Protein AF-A0A811FU91-F1 (afdb_monomer_lite)

pLDDT: mean 84.61, std 21.05, range [28.17, 98.44]

Foldseek 3Di:
DDDDDDDDDDDDDDDDDDDDDDDDDPVVLPPQQDPLLVVVLVQLQFDKDKDFQWKWFWDDDPDPWTWTWTPSDPDIATETQDAVSVVVDDGDTDTQKMAIAGDDDDPVRDRRYGYDRIDGHDPDWDWDKAKEWEWEQAPVRDIDIDIDIDTDGGQKGAVLRVVSVVVSCCCVPVVASRRWFFWWKWFAFQVRDIDIDTRSDDDDRHTIDGPRTHHIYTYID

Seque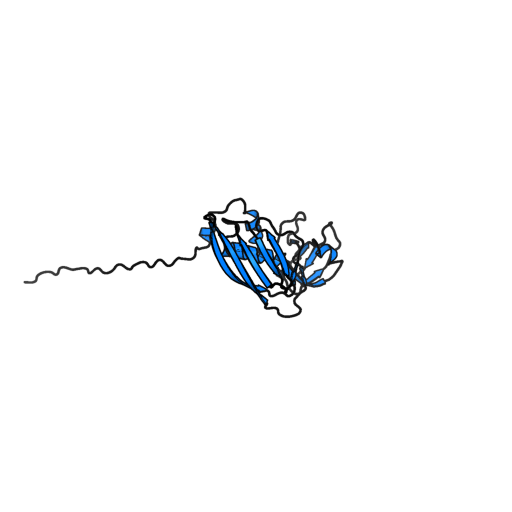nce (221 aa):
MTTPPSTNTPQPMQSTKSDTPQSPTIKQAQTDMTPKYEDLRAYYTKPSFEFEKQFGFMLKPWTTVRFMNVIPNRFIYKIALVGKDEKKYKDGPYDNIDVFIVLEDNKYQLKKYSVGGITKTNSKKVNHKVELSITKKDNQGMISRDVSEYMITKEEISLKELDFKLRKQLIEKHNLYGNMGSGTIVIKMKNGGKYTFELHKKLQEHRMAGTNIDNIEVNIK

Organism: Staphylococcus aureus (NCBI:txid1280)

Structure (mmCIF, N/CA/C/O backbone):
data_AF-A0A811FU91-F1
#
_entry.id   AF-A0A811FU91-F1
#
loop_
_atom_site.group_PDB
_atom_site.id
_atom_site.type_symbol
_atom_site.label_atom_id
_atom_site.label_alt_id
_atom_site.label_comp_id
_atom_site.label_asym_id
_atom_site.label_entity_id
_atom_site.label_seq_id
_atom_site.pdbx_PDB_ins_code
_atom_site.Cartn_x
_atom_site.Cartn_y
_atom_site.Cartn_z
_atom_site.occupancy
_atom_site.B_iso_or_equiv
_atom_site.auth_seq_id
_atom_site.auth_comp_id
_atom_site.auth_asym_id
_atom_site.auth_atom_id
_atom_site.pdbx_PDB_model_num
ATOM 1 N N . MET A 1 1 ? -77.446 -49.454 20.752 1.00 41.62 1 MET A N 1
ATOM 2 C CA . MET A 1 1 ? -77.537 -48.529 19.603 1.00 41.62 1 MET A CA 1
ATOM 3 C C . MET A 1 1 ? -76.403 -47.530 19.722 1.00 41.62 1 MET A C 1
ATOM 5 O O . MET A 1 1 ? -76.179 -47.006 20.802 1.00 41.62 1 MET A O 1
ATOM 9 N N . THR A 1 2 ? -75.624 -47.401 18.658 1.00 40.66 2 THR A N 1
ATOM 10 C CA . THR A 1 2 ? -74.310 -46.752 18.584 1.00 40.66 2 THR A CA 1
ATOM 11 C C . THR A 1 2 ? -74.415 -45.229 18.475 1.00 40.66 2 THR A C 1
ATOM 13 O O . THR A 1 2 ? -75.057 -44.722 17.559 1.00 40.66 2 THR A O 1
ATOM 16 N N . THR A 1 3 ? -73.752 -44.509 19.380 1.00 42.22 3 THR A N 1
ATOM 17 C CA . THR A 1 3 ? -73.470 -43.065 19.297 1.00 42.22 3 THR A CA 1
ATOM 18 C C . THR A 1 3 ? -72.280 -42.787 18.363 1.00 42.22 3 THR A C 1
ATOM 20 O O . THR A 1 3 ? -71.325 -43.567 18.381 1.00 42.22 3 THR A O 1
ATOM 23 N N . PRO A 1 4 ? -72.284 -41.696 17.574 1.00 44.28 4 PRO A N 1
ATOM 24 C CA . PRO A 1 4 ? -71.174 -41.347 16.684 1.00 44.28 4 PRO A CA 1
ATOM 25 C C . PRO A 1 4 ? -70.022 -40.647 17.440 1.00 44.28 4 PRO A C 1
ATOM 27 O O . PRO A 1 4 ? -70.274 -39.998 18.458 1.00 44.28 4 PRO A O 1
ATOM 30 N N . PRO A 1 5 ? -68.762 -40.746 16.969 1.00 41.53 5 PRO A N 1
ATOM 31 C CA . PRO A 1 5 ? -67.625 -40.137 17.650 1.00 41.53 5 PRO A CA 1
ATOM 32 C C . PRO A 1 5 ? -67.425 -38.667 17.247 1.00 41.53 5 PRO A C 1
ATOM 34 O O . PRO A 1 5 ? -67.438 -38.315 16.069 1.00 41.53 5 PRO A O 1
ATOM 37 N N . SER A 1 6 ? -67.190 -37.827 18.257 1.00 36.00 6 SER A N 1
ATOM 38 C CA . SER A 1 6 ? -66.669 -36.463 18.132 1.00 36.00 6 SER A CA 1
ATOM 39 C C . SER A 1 6 ? -65.148 -36.513 17.965 1.00 36.00 6 SER A C 1
ATOM 41 O O . SER A 1 6 ? -64.445 -37.054 18.821 1.00 36.00 6 SER A O 1
ATOM 43 N N . THR A 1 7 ? -64.624 -35.971 16.868 1.00 33.88 7 THR A N 1
ATOM 44 C CA . THR A 1 7 ? -63.182 -35.791 16.661 1.00 33.88 7 THR A CA 1
ATOM 45 C C . THR A 1 7 ? -62.697 -34.520 17.355 1.00 33.88 7 THR A C 1
ATOM 47 O O . THR A 1 7 ? -62.909 -33.413 16.867 1.00 33.88 7 THR A O 1
ATOM 50 N N . ASN A 1 8 ? -62.004 -34.709 18.481 1.00 34.38 8 ASN A N 1
ATOM 51 C CA . ASN A 1 8 ? -61.119 -33.727 19.101 1.00 34.38 8 ASN A CA 1
ATOM 52 C C . ASN A 1 8 ? -59.796 -33.663 18.323 1.00 34.38 8 ASN A C 1
ATOM 54 O O . ASN A 1 8 ? -59.076 -34.660 18.251 1.00 34.38 8 ASN A O 1
ATOM 58 N N . THR A 1 9 ? -59.443 -32.490 17.800 1.00 35.28 9 THR A N 1
ATOM 59 C CA . THR A 1 9 ? -58.098 -32.212 17.274 1.00 35.28 9 THR A CA 1
ATOM 60 C C . THR A 1 9 ? -57.217 -31.669 18.407 1.00 35.28 9 THR A C 1
ATOM 62 O O . THR A 1 9 ? -57.579 -30.652 19.001 1.00 35.28 9 THR A O 1
ATOM 65 N N . PRO A 1 10 ? -56.061 -32.279 18.728 1.00 32.91 10 PRO A N 1
ATOM 66 C CA . PRO A 1 10 ? -55.124 -31.719 19.701 1.00 32.91 10 PRO A CA 1
ATOM 67 C C . PRO A 1 10 ? -54.268 -30.605 19.073 1.00 32.91 10 PRO A C 1
ATOM 69 O O . PRO A 1 10 ? -53.591 -30.838 18.073 1.00 32.91 10 PRO A O 1
ATOM 72 N N . GLN A 1 11 ? -54.235 -29.416 19.687 1.00 39.91 11 GLN A N 1
ATOM 73 C CA . GLN A 1 11 ? -53.079 -28.508 19.580 1.00 39.91 11 GLN A CA 1
ATOM 74 C C . GLN A 1 11 ? -51.966 -29.004 20.511 1.00 39.91 11 GLN A C 1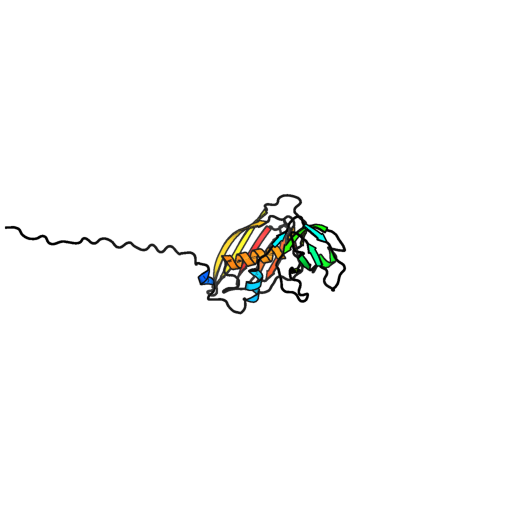
ATOM 76 O O . GLN A 1 11 ? -52.247 -29.373 21.653 1.00 39.91 11 GLN A O 1
ATOM 81 N N . PRO A 1 12 ? -50.708 -29.013 20.049 1.00 36.25 12 PRO A N 1
ATOM 82 C CA . PRO A 1 12 ? -49.676 -28.165 20.680 1.00 36.25 12 PRO A CA 1
ATOM 83 C C . PRO A 1 12 ? -48.629 -27.687 19.636 1.00 36.25 12 PRO A C 1
ATOM 85 O O . PRO A 1 12 ? -48.588 -28.201 18.528 1.00 36.25 12 PRO A O 1
ATOM 88 N N . MET A 1 13 ? -47.723 -26.726 19.822 1.00 28.17 13 MET A N 1
ATOM 89 C CA . MET A 1 13 ? -47.222 -25.930 20.944 1.00 28.17 13 MET A CA 1
ATOM 90 C C . MET A 1 13 ? -46.471 -24.734 20.312 1.00 28.17 13 MET A C 1
ATOM 92 O O . MET A 1 13 ? -45.866 -24.878 19.249 1.00 28.17 13 MET A O 1
ATOM 96 N N . GLN A 1 14 ? -46.488 -23.563 20.951 1.00 35.91 14 GLN A N 1
ATOM 97 C CA . GLN A 1 14 ? -45.679 -22.407 20.547 1.00 35.91 14 GLN A CA 1
ATOM 98 C C . GLN A 1 14 ? -44.180 -22.726 20.660 1.00 35.91 14 GLN A C 1
ATOM 100 O O . GLN A 1 14 ? -43.681 -22.977 21.753 1.00 35.91 14 GLN A O 1
ATOM 105 N N . SER A 1 15 ? -43.450 -22.649 19.547 1.00 29.83 15 SER A N 1
ATOM 106 C CA . SER A 1 15 ? -41.988 -22.580 19.553 1.00 29.83 15 SER A CA 1
ATOM 107 C C . SER A 1 15 ? -41.549 -21.117 19.655 1.00 29.83 15 SER A C 1
ATOM 109 O O . SER A 1 15 ? -41.768 -20.323 18.736 1.00 29.83 15 SER A O 1
ATOM 111 N N . THR A 1 16 ? -40.934 -20.767 20.778 1.00 29.22 16 THR A N 1
ATOM 112 C CA . THR A 1 16 ? -40.224 -19.509 21.012 1.00 29.22 16 THR A CA 1
ATOM 113 C C . THR A 1 16 ? -39.129 -19.312 19.958 1.00 29.22 16 THR A C 1
ATOM 115 O O . THR A 1 16 ? -38.225 -20.134 19.819 1.00 29.22 16 THR A O 1
ATOM 118 N N . LYS A 1 17 ? -39.199 -18.213 19.195 1.00 31.62 17 LYS A N 1
ATOM 119 C CA . LYS A 1 17 ? -38.087 -17.770 18.345 1.00 31.62 17 LYS A CA 1
ATOM 120 C C . LYS A 1 17 ? -36.979 -17.232 19.248 1.00 31.62 17 LYS A C 1
ATOM 122 O O . LYS A 1 17 ? -37.138 -16.195 19.879 1.00 31.62 17 LYS A O 1
ATOM 127 N N . SER A 1 18 ? -35.869 -17.954 19.310 1.00 29.16 18 SER A N 1
ATOM 128 C CA . SER A 1 18 ? -34.590 -17.430 19.774 1.00 29.16 18 SER A CA 1
ATOM 129 C C . SER A 1 18 ? -33.994 -16.555 18.669 1.00 29.16 18 SER A C 1
ATOM 131 O O . SER A 1 18 ? -33.501 -17.075 17.664 1.00 29.16 18 SER A O 1
ATOM 133 N N . ASP A 1 19 ? -34.054 -15.236 18.838 1.00 31.83 19 ASP A N 1
ATOM 134 C CA . ASP A 1 19 ? -33.382 -14.279 17.960 1.00 31.83 19 ASP A CA 1
ATOM 135 C C . ASP A 1 19 ? -31.864 -14.424 18.112 1.00 31.83 19 ASP A C 1
ATOM 137 O O . ASP A 1 19 ? -31.251 -13.953 19.069 1.00 31.83 19 ASP A O 1
ATOM 141 N N . THR A 1 20 ? -31.243 -15.108 17.155 1.00 32.31 20 THR A N 1
ATOM 142 C CA . THR A 1 20 ? -29.791 -15.055 16.971 1.00 32.31 20 THR A CA 1
ATOM 143 C C . THR A 1 20 ? -29.509 -13.884 16.029 1.00 32.31 20 THR A C 1
ATOM 145 O O . THR A 1 20 ? -30.086 -13.870 14.939 1.00 32.31 20 THR A O 1
ATOM 148 N N . PRO A 1 21 ? -28.660 -12.900 16.381 1.00 36.38 21 PRO A N 1
ATOM 149 C CA . PRO A 1 21 ? -28.358 -11.796 15.477 1.00 36.38 21 PRO A CA 1
ATOM 150 C C . PRO A 1 21 ? -27.660 -12.323 14.218 1.00 36.38 21 PRO A C 1
ATOM 152 O O . PRO A 1 21 ? -26.489 -12.701 14.245 1.00 36.38 21 PRO A O 1
ATOM 155 N N . GLN A 1 22 ? -28.390 -12.367 13.103 1.00 36.12 22 GLN A N 1
ATOM 156 C CA . GLN A 1 22 ? -27.816 -12.612 11.786 1.00 36.12 22 GLN A CA 1
ATOM 157 C C . GLN A 1 22 ? -26.834 -11.485 11.463 1.00 36.12 22 GLN A C 1
ATOM 159 O O . GLN A 1 22 ? -27.194 -10.307 11.470 1.00 36.12 22 GLN A O 1
ATOM 164 N N . SER A 1 23 ? -25.587 -11.852 11.165 1.00 38.78 23 SER A N 1
ATOM 165 C CA . SER A 1 23 ? -24.606 -10.921 10.614 1.00 38.78 23 SER A CA 1
ATOM 166 C C . SER A 1 23 ? -25.181 -10.260 9.353 1.00 38.78 23 SER A C 1
ATOM 168 O O . SER A 1 23 ? -25.698 -10.971 8.483 1.00 38.78 23 SER A O 1
ATOM 170 N N . PRO A 1 24 ? -25.119 -8.924 9.225 1.00 36.72 24 PRO A N 1
ATOM 171 C CA . PRO A 1 24 ? -25.734 -8.237 8.102 1.00 36.72 24 PRO A CA 1
ATOM 172 C C . PRO A 1 24 ? -25.079 -8.677 6.793 1.00 36.72 24 PRO A C 1
ATOM 174 O O . PRO A 1 24 ? -23.861 -8.632 6.616 1.00 36.72 24 PRO A O 1
ATOM 177 N N . THR A 1 25 ? -25.917 -9.137 5.868 1.00 38.50 25 THR A N 1
ATOM 178 C CA . THR A 1 25 ? -25.510 -9.516 4.516 1.00 38.50 25 THR A CA 1
ATOM 179 C C . THR A 1 25 ? -25.190 -8.250 3.716 1.00 38.50 25 THR A C 1
ATOM 181 O O . THR A 1 25 ? -25.859 -7.229 3.861 1.00 38.50 25 THR A O 1
ATOM 184 N N . ILE A 1 26 ? -24.197 -8.343 2.829 1.00 43.94 26 ILE A N 1
ATOM 185 C CA . ILE A 1 26 ? -23.551 -7.279 2.027 1.00 43.94 26 ILE A CA 1
ATOM 186 C C . ILE A 1 26 ? -24.516 -6.248 1.385 1.00 43.94 26 ILE A C 1
ATOM 188 O O . ILE A 1 26 ? -24.114 -5.118 1.120 1.00 43.94 26 ILE A O 1
ATOM 192 N N . LYS A 1 27 ? -25.800 -6.576 1.188 1.00 37.38 27 LYS A N 1
ATOM 193 C CA . LYS A 1 27 ? -26.818 -5.662 0.640 1.00 37.38 27 LYS A CA 1
ATOM 194 C C . LYS A 1 27 ? -27.245 -4.518 1.574 1.00 37.38 27 LYS A C 1
ATOM 196 O O . LYS A 1 27 ? -27.679 -3.491 1.071 1.00 37.38 27 LYS A O 1
ATOM 201 N N . GLN A 1 28 ? -27.115 -4.647 2.897 1.00 38.59 28 GLN A N 1
ATOM 202 C CA . GLN A 1 28 ? -27.518 -3.580 3.835 1.00 38.59 28 GLN A CA 1
ATOM 203 C C . GLN A 1 28 ? -26.490 -2.445 3.976 1.00 38.59 28 GLN A C 1
ATOM 205 O O . GLN A 1 28 ? -26.829 -1.374 4.465 1.00 38.59 28 GLN A O 1
ATOM 210 N N . ALA A 1 29 ? -25.249 -2.631 3.515 1.00 45.56 29 ALA A N 1
ATOM 211 C CA . ALA A 1 29 ? -24.202 -1.608 3.603 1.00 45.56 29 ALA A CA 1
ATOM 212 C C . ALA A 1 29 ? -24.275 -0.538 2.493 1.00 45.56 29 ALA A C 1
ATOM 214 O O . ALA A 1 29 ? -23.440 0.363 2.453 1.00 45.56 29 ALA A O 1
ATOM 215 N N . GLN A 1 30 ? -25.229 -0.648 1.563 1.00 44.31 30 GLN A N 1
ATOM 216 C CA . GLN A 1 30 ? -25.288 0.192 0.363 1.00 44.31 30 GLN A CA 1
ATOM 217 C C . GLN A 1 30 ? -26.209 1.418 0.502 1.00 44.31 30 GLN A C 1
ATOM 219 O O . GLN A 1 30 ? -26.185 2.282 -0.367 1.00 44.31 30 GLN A O 1
ATOM 224 N N . THR A 1 31 ? -26.990 1.521 1.582 1.00 43.78 31 THR A N 1
ATOM 225 C CA . THR A 1 31 ? -28.039 2.547 1.744 1.00 43.78 31 THR A CA 1
ATOM 226 C C . THR A 1 31 ? -27.629 3.827 2.482 1.00 43.78 31 THR A C 1
ATOM 228 O O . THR A 1 31 ? -28.378 4.791 2.407 1.00 43.78 31 THR A O 1
ATOM 231 N N . ASP A 1 32 ? -26.434 3.904 3.080 1.00 50.00 32 ASP A N 1
ATOM 232 C CA . ASP A 1 32 ? -25.966 5.095 3.825 1.00 50.00 32 ASP A CA 1
ATOM 233 C C . ASP A 1 32 ? -24.652 5.678 3.261 1.00 50.00 32 ASP A C 1
ATOM 235 O O . ASP A 1 32 ? -23.768 6.118 4.000 1.00 50.00 32 ASP A O 1
ATOM 239 N N . MET A 1 33 ? -24.444 5.655 1.938 1.00 52.50 33 MET A N 1
ATOM 240 C CA . MET A 1 33 ? -23.222 6.248 1.386 1.00 52.50 33 MET A CA 1
ATOM 241 C C . MET A 1 33 ? -23.320 7.776 1.441 1.00 52.50 33 MET A C 1
ATOM 243 O O . MET A 1 33 ? -24.060 8.398 0.683 1.00 52.50 33 MET A O 1
ATOM 247 N N . THR A 1 34 ? -22.552 8.399 2.335 1.00 61.19 34 THR A N 1
ATOM 248 C CA . THR A 1 34 ? -22.412 9.857 2.322 1.00 61.19 34 THR A CA 1
ATOM 249 C C . THR A 1 34 ? -21.598 10.231 1.072 1.00 61.19 34 THR A C 1
ATOM 251 O O . THR A 1 34 ? -20.467 9.745 0.955 1.00 61.19 34 THR A O 1
ATOM 254 N N . PRO A 1 35 ? -22.079 11.115 0.168 1.00 75.25 35 PRO A N 1
ATOM 255 C CA . PRO A 1 35 ? -21.371 11.473 -1.077 1.00 75.25 35 PRO A CA 1
ATOM 256 C C . PRO A 1 35 ? -19.918 11.925 -0.857 1.00 75.25 35 PRO A C 1
ATOM 258 O O . PRO A 1 35 ? -19.050 11.780 -1.709 1.00 75.25 35 PRO A O 1
ATOM 261 N N . LYS A 1 36 ? -19.632 12.423 0.349 1.00 82.00 36 LYS A N 1
ATOM 262 C CA . LYS A 1 36 ? -18.327 12.898 0.808 1.00 82.00 36 LYS A CA 1
ATOM 263 C C . LYS A 1 36 ? -17.176 11.889 0.670 1.00 82.00 36 LYS A C 1
ATOM 265 O O . LYS A 1 36 ? -16.034 12.322 0.537 1.00 82.00 36 LYS A O 1
ATOM 270 N N . TYR A 1 37 ? -17.431 10.582 0.762 1.00 89.75 37 TYR A N 1
ATOM 271 C CA . TYR A 1 37 ? -16.366 9.564 0.812 1.00 89.75 37 TYR A CA 1
ATOM 272 C C . TYR A 1 37 ? -16.316 8.642 -0.411 1.00 89.75 37 TYR A C 1
ATOM 274 O O . TYR A 1 37 ? -15.521 7.698 -0.424 1.00 89.75 37 TYR A O 1
ATOM 282 N N . GLU A 1 38 ? -17.122 8.922 -1.436 1.00 92.50 38 GLU A N 1
ATOM 283 C CA . GLU A 1 38 ? -17.271 8.076 -2.621 1.00 92.50 38 GLU A CA 1
ATOM 284 C C . GLU A 1 38 ? -15.930 7.795 -3.310 1.00 92.50 38 GLU A C 1
ATOM 286 O O . GLU A 1 38 ? -15.562 6.635 -3.484 1.00 92.50 38 GLU A O 1
ATOM 291 N N . ASP A 1 39 ? -15.138 8.833 -3.585 1.00 93.75 39 ASP A N 1
ATOM 292 C CA . ASP A 1 39 ? -13.845 8.703 -4.268 1.00 93.75 39 ASP A CA 1
ATOM 293 C C . ASP A 1 39 ? -12.826 7.864 -3.487 1.00 93.75 39 ASP A C 1
ATOM 295 O O . ASP A 1 39 ? -12.037 7.105 -4.065 1.00 93.75 39 ASP A O 1
ATOM 299 N N . LEU A 1 40 ? -12.815 7.999 -2.157 1.00 95.69 40 LEU A N 1
ATOM 300 C CA . LEU A 1 40 ? -11.923 7.231 -1.290 1.00 95.69 40 LEU A CA 1
ATOM 301 C C . LEU A 1 40 ? -12.362 5.772 -1.248 1.00 95.69 40 LEU A C 1
ATOM 303 O O . LEU A 1 40 ? -11.531 4.880 -1.429 1.00 95.69 40 LEU A O 1
ATOM 307 N N . ARG A 1 41 ? -13.664 5.523 -1.081 1.00 96.50 41 ARG A N 1
ATOM 308 C CA . ARG A 1 41 ? -14.217 4.169 -1.097 1.00 96.50 41 ARG A CA 1
ATOM 309 C C . ARG A 1 41 ? -13.964 3.496 -2.440 1.00 96.50 41 ARG A C 1
ATOM 311 O O . ARG A 1 41 ? -13.465 2.374 -2.464 1.00 96.50 41 ARG A O 1
ATOM 318 N N . ALA A 1 42 ? -14.228 4.185 -3.547 1.00 96.25 42 ALA A N 1
ATOM 319 C CA . ALA A 1 42 ? -13.993 3.689 -4.898 1.00 96.25 42 ALA A CA 1
ATOM 320 C C . ALA A 1 42 ? -12.513 3.360 -5.132 1.00 96.25 42 ALA A C 1
ATOM 322 O O . ALA A 1 42 ? -12.190 2.329 -5.714 1.00 96.25 42 ALA A O 1
ATOM 323 N N . TYR A 1 43 ? -11.593 4.195 -4.642 1.00 96.81 43 TYR A N 1
ATOM 324 C CA . TYR A 1 43 ? -10.162 3.937 -4.770 1.00 96.81 43 TYR A CA 1
ATOM 325 C C . TYR A 1 43 ? -9.706 2.713 -3.969 1.00 96.81 43 TYR A C 1
ATOM 327 O O . TYR A 1 43 ? -9.099 1.804 -4.532 1.00 96.81 43 TYR A O 1
ATOM 335 N N . TYR A 1 44 ? -10.014 2.666 -2.672 1.00 97.75 44 TYR A N 1
ATOM 336 C CA . TYR A 1 44 ? -9.531 1.623 -1.758 1.00 97.75 44 TYR A CA 1
ATOM 337 C C . TYR A 1 44 ? -10.273 0.283 -1.887 1.00 97.75 44 TYR A C 1
ATOM 339 O O . TYR A 1 44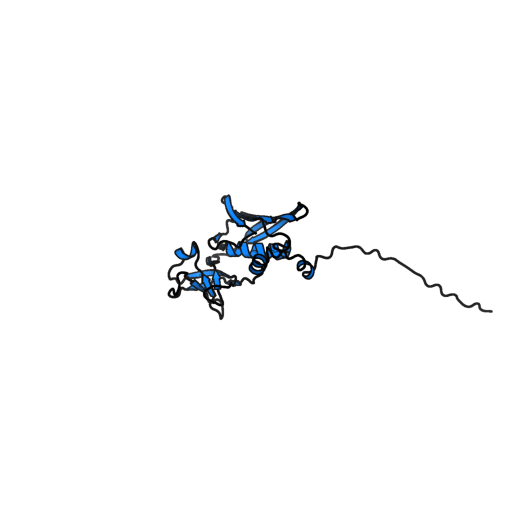 ? -9.868 -0.707 -1.283 1.00 97.75 44 TYR A O 1
ATOM 347 N N . THR A 1 45 ? -11.320 0.220 -2.714 1.00 97.81 45 THR A N 1
ATOM 348 C CA . THR A 1 45 ? -11.983 -1.034 -3.109 1.00 97.81 45 THR A CA 1
ATOM 349 C C . THR A 1 45 ? -11.489 -1.591 -4.446 1.00 97.81 45 THR A C 1
ATOM 351 O O . THR A 1 45 ? -11.876 -2.701 -4.817 1.00 97.81 45 THR A O 1
ATOM 354 N N . LYS A 1 46 ? -10.589 -0.889 -5.156 1.00 98.00 46 LYS A N 1
ATOM 355 C CA . LYS A 1 46 ? -9.971 -1.402 -6.389 1.00 98.00 46 LYS A CA 1
ATOM 356 C C . LYS A 1 46 ? -9.284 -2.763 -6.156 1.00 98.00 46 LYS A C 1
ATOM 358 O O . LYS A 1 46 ? -8.851 -3.084 -5.040 1.00 98.00 46 LYS A O 1
ATOM 363 N N . PRO A 1 47 ? -9.152 -3.589 -7.207 1.00 98.12 47 PRO A N 1
ATOM 364 C CA . PRO A 1 47 ? -8.270 -4.745 -7.154 1.00 98.12 47 PRO A CA 1
ATOM 365 C C . PRO A 1 47 ? -6.809 -4.290 -7.034 1.00 98.12 47 PRO A C 1
ATOM 367 O O . PRO A 1 47 ? -6.394 -3.320 -7.675 1.00 98.12 47 PRO A O 1
ATOM 370 N N . SER A 1 48 ? -6.033 -5.025 -6.240 1.00 98.00 48 SER A N 1
ATOM 371 C CA . SER A 1 48 ? -4.577 -4.905 -6.164 1.00 98.00 48 SER A CA 1
ATOM 372 C C . SER A 1 48 ? -3.911 -6.170 -6.704 1.00 98.00 48 SER A C 1
ATOM 374 O O . SER A 1 48 ? -4.502 -7.248 -6.667 1.00 98.00 48 SER A O 1
ATOM 376 N N . PHE A 1 49 ? -2.680 -6.041 -7.191 1.00 98.19 49 PHE A N 1
ATOM 377 C CA . PHE A 1 49 ? -1.853 -7.151 -7.660 1.00 98.19 49 PHE A CA 1
ATOM 378 C C . PHE A 1 49 ? -0.501 -7.117 -6.957 1.00 98.19 49 PHE A C 1
ATOM 380 O O . PHE A 1 49 ? 0.075 -6.047 -6.770 1.00 98.19 49 PHE A O 1
ATOM 387 N N . GLU A 1 50 ? 0.010 -8.290 -6.613 1.00 98.19 50 GLU A N 1
ATOM 388 C CA . GLU A 1 50 ? 1.328 -8.473 -6.015 1.00 98.19 50 GLU A CA 1
ATOM 389 C C . GLU A 1 50 ? 2.141 -9.367 -6.939 1.00 98.19 50 GLU A C 1
ATOM 391 O O . GLU A 1 50 ? 1.734 -10.489 -7.243 1.00 98.19 50 GLU A O 1
ATOM 396 N N . PHE A 1 51 ? 3.269 -8.851 -7.419 1.00 98.38 51 PHE A N 1
ATOM 397 C CA . PHE A 1 51 ? 4.207 -9.623 -8.221 1.00 98.38 51 PHE A CA 1
ATOM 398 C C . PHE A 1 51 ? 5.553 -9.640 -7.511 1.00 98.38 51 PHE A C 1
ATOM 400 O O . PHE A 1 51 ? 6.150 -8.587 -7.293 1.00 98.38 51 PHE A O 1
ATOM 407 N N . GLU A 1 52 ? 6.012 -10.834 -7.149 1.00 97.81 52 GLU A N 1
ATOM 408 C CA . GLU A 1 52 ? 7.268 -11.043 -6.426 1.00 97.81 52 GLU A CA 1
ATOM 409 C C . GLU A 1 52 ? 8.381 -11.517 -7.362 1.00 97.81 52 GLU A C 1
ATOM 411 O O . GLU A 1 52 ? 8.095 -12.125 -8.398 1.00 97.81 52 GLU A O 1
ATOM 416 N N . LYS A 1 53 ? 9.645 -11.282 -6.986 1.00 97.75 53 LYS A N 1
ATOM 417 C CA . LYS A 1 53 ? 10.843 -11.737 -7.724 1.00 97.75 53 LYS A CA 1
ATOM 418 C C . LYS A 1 53 ? 10.812 -11.349 -9.204 1.00 97.75 53 LYS A C 1
ATOM 420 O O . LYS A 1 53 ? 11.053 -12.164 -10.092 1.00 97.75 53 LYS A O 1
ATOM 425 N N . GLN A 1 54 ? 10.454 -10.101 -9.458 1.00 98.38 54 GLN A N 1
ATOM 426 C CA . GLN A 1 54 ? 10.302 -9.553 -10.791 1.00 98.38 54 GLN A CA 1
ATOM 427 C C . GLN A 1 54 ? 11.592 -8.919 -11.300 1.00 98.38 54 GLN A C 1
ATOM 429 O O . GLN A 1 54 ? 12.434 -8.458 -10.529 1.00 98.38 54 GLN A O 1
ATOM 434 N N . PHE A 1 55 ? 11.671 -8.838 -12.626 1.00 98.25 55 PHE A N 1
ATOM 435 C CA . PHE A 1 55 ? 12.686 -8.088 -13.347 1.00 98.25 55 PHE A CA 1
ATOM 436 C C . PHE A 1 55 ? 12.115 -6.735 -13.789 1.00 98.25 55 PHE A C 1
ATOM 438 O O . PHE A 1 55 ? 11.201 -6.662 -14.616 1.00 98.25 55 PHE A O 1
ATOM 445 N N . GLY A 1 56 ? 12.646 -5.657 -13.218 1.00 98.00 56 GLY A N 1
ATOM 446 C CA . GLY A 1 56 ? 12.316 -4.280 -13.561 1.00 98.00 56 GLY A CA 1
ATOM 447 C C . GLY A 1 56 ? 13.309 -3.692 -14.556 1.00 98.00 56 GLY A C 1
ATOM 448 O O . GLY A 1 56 ? 14.518 -3.773 -14.358 1.00 98.00 56 GLY A O 1
ATOM 449 N N . PHE A 1 57 ? 12.826 -3.030 -15.603 1.00 97.88 57 PHE A N 1
ATOM 450 C CA . PHE A 1 57 ? 13.697 -2.357 -16.571 1.00 97.88 57 PHE A CA 1
ATOM 451 C C . PHE A 1 57 ? 13.181 -0.973 -16.955 1.00 97.88 57 PHE A C 1
ATOM 453 O O . PHE A 1 57 ? 11.978 -0.682 -16.932 1.00 97.88 57 PHE A O 1
ATOM 460 N N . MET A 1 58 ? 14.120 -0.104 -17.319 1.00 96.81 58 MET A N 1
ATOM 461 C CA . MET A 1 58 ? 13.837 1.261 -17.737 1.00 96.81 58 MET A CA 1
ATOM 462 C C . MET A 1 58 ? 13.843 1.345 -19.259 1.00 96.81 58 MET A C 1
ATOM 464 O O . MET A 1 58 ? 14.622 0.685 -19.938 1.00 96.81 58 MET A O 1
ATOM 468 N N . LEU A 1 59 ? 12.964 2.185 -19.793 1.00 94.19 59 LEU A N 1
ATOM 469 C CA . LEU A 1 59 ? 13.012 2.609 -21.189 1.00 94.19 59 LEU A CA 1
ATOM 470 C C . LEU A 1 59 ? 13.434 4.073 -21.236 1.00 94.19 59 LEU A C 1
ATOM 472 O O . LEU A 1 59 ? 13.312 4.786 -20.234 1.00 94.19 59 LEU A O 1
ATOM 476 N N . LYS A 1 60 ? 13.886 4.528 -22.410 1.00 92.62 60 LYS A N 1
ATOM 477 C CA . LYS A 1 60 ? 14.230 5.936 -22.626 1.00 92.62 60 LYS A CA 1
ATOM 478 C C . LYS A 1 60 ? 13.065 6.829 -22.158 1.00 92.62 60 LYS A C 1
ATOM 480 O O . LYS A 1 60 ? 11.929 6.597 -22.587 1.00 92.62 60 LYS A O 1
ATOM 485 N N . PRO A 1 61 ? 13.311 7.816 -21.275 1.00 92.81 61 PRO A N 1
ATOM 486 C CA . PRO A 1 61 ? 12.259 8.703 -20.799 1.00 92.81 61 PRO A CA 1
ATOM 487 C C . PRO A 1 61 ? 11.588 9.441 -21.960 1.00 92.81 61 PRO A C 1
ATOM 489 O O . PRO A 1 61 ? 12.262 9.987 -22.829 1.00 92.81 61 PRO A O 1
ATOM 492 N N . TRP A 1 62 ? 10.258 9.462 -21.955 1.00 92.69 62 TRP A N 1
ATOM 493 C CA . TRP A 1 62 ? 9.424 10.180 -22.932 1.00 92.69 62 TRP A CA 1
ATOM 494 C C . TRP A 1 62 ? 8.530 11.244 -22.263 1.00 92.69 62 TRP A C 1
ATOM 496 O O . TRP A 1 62 ? 7.777 11.944 -22.928 1.00 92.69 62 TRP A O 1
ATOM 506 N N . THR A 1 63 ? 8.627 11.383 -20.939 1.00 94.12 63 THR A N 1
ATOM 507 C CA . THR A 1 63 ? 8.002 12.422 -20.107 1.00 94.12 63 THR A CA 1
ATOM 508 C C . THR A 1 63 ? 8.899 12.672 -18.888 1.00 94.12 63 THR A C 1
ATOM 510 O O . THR A 1 63 ? 9.802 11.883 -18.613 1.00 94.12 63 THR A O 1
ATOM 513 N N . THR A 1 64 ? 8.638 13.743 -18.127 1.00 91.56 64 THR A N 1
ATOM 514 C CA . THR A 1 64 ? 9.333 14.050 -16.861 1.00 91.56 64 THR A CA 1
ATOM 515 C C . THR A 1 64 ? 9.298 12.901 -15.848 1.00 91.56 64 THR A C 1
ATOM 517 O O . THR A 1 64 ? 10.311 12.601 -15.226 1.00 91.56 64 THR A O 1
ATOM 520 N N . VAL A 1 65 ? 8.148 12.236 -15.686 1.00 91.75 65 VAL A N 1
ATOM 521 C CA . VAL A 1 65 ? 8.027 11.079 -14.788 1.00 91.75 65 VAL A CA 1
ATOM 522 C C . VAL A 1 65 ? 8.648 9.854 -15.455 1.00 91.75 65 VAL A C 1
ATOM 524 O O . VAL A 1 65 ? 8.270 9.474 -16.562 1.00 91.75 65 VAL A O 1
ATOM 527 N N . ARG A 1 66 ? 9.590 9.204 -14.771 1.00 95.25 66 ARG A N 1
ATOM 528 C CA . ARG A 1 66 ? 10.175 7.942 -15.239 1.00 95.25 66 ARG A CA 1
ATOM 529 C C . ARG A 1 66 ? 9.348 6.754 -14.756 1.00 95.25 66 ARG A C 1
ATOM 531 O O . ARG A 1 66 ? 8.697 6.816 -13.714 1.00 95.25 66 ARG A O 1
ATOM 538 N N . PHE A 1 67 ? 9.396 5.664 -15.519 1.00 96.25 67 PHE A N 1
ATOM 539 C CA . PHE A 1 67 ? 8.625 4.454 -15.245 1.00 96.25 67 PHE A CA 1
ATOM 540 C C . PHE A 1 67 ? 9.528 3.237 -15.173 1.00 96.25 67 PHE A C 1
ATOM 542 O O . PHE A 1 67 ? 10.259 2.960 -16.125 1.00 96.25 67 PHE A O 1
ATOM 549 N N . MET A 1 68 ? 9.400 2.479 -14.089 1.00 97.56 68 MET A N 1
ATOM 550 C CA . MET A 1 68 ? 9.872 1.104 -14.056 1.00 97.56 68 MET A CA 1
ATOM 551 C C . MET A 1 68 ? 8.855 0.216 -14.765 1.00 97.56 68 MET A C 1
ATOM 553 O O . MET A 1 68 ? 7.657 0.276 -14.480 1.00 97.56 68 MET A O 1
ATOM 557 N N . ASN A 1 69 ? 9.332 -0.580 -15.717 1.00 98.31 69 ASN A N 1
ATOM 558 C CA . ASN A 1 69 ? 8.508 -1.531 -16.446 1.00 98.31 69 ASN A CA 1
ATOM 559 C C . ASN A 1 69 ? 8.696 -2.917 -15.836 1.00 98.31 69 ASN A C 1
ATOM 561 O O . ASN A 1 69 ? 9.831 -3.339 -15.625 1.00 98.31 69 ASN A O 1
ATOM 565 N N . VAL A 1 70 ? 7.589 -3.612 -15.590 1.00 98.38 70 VAL A N 1
ATOM 566 C CA . VAL A 1 70 ? 7.573 -4.999 -15.109 1.00 98.38 70 VAL A CA 1
ATOM 567 C C . VAL A 1 70 ? 6.634 -5.810 -15.996 1.00 98.38 70 VAL A C 1
ATOM 569 O O . VAL A 1 70 ? 5.531 -5.355 -16.308 1.00 98.38 70 VAL A O 1
ATOM 572 N N . ILE A 1 71 ? 7.074 -6.996 -16.421 1.00 98.06 71 ILE A N 1
ATOM 573 C CA . ILE A 1 71 ? 6.304 -7.915 -17.271 1.00 98.06 71 ILE A CA 1
ATOM 574 C C . ILE A 1 71 ? 6.169 -9.252 -16.523 1.00 98.06 71 ILE A C 1
ATOM 576 O O . ILE A 1 71 ? 6.934 -10.178 -16.776 1.00 98.06 71 ILE A O 1
ATOM 580 N N . PRO A 1 72 ? 5.218 -9.364 -15.579 1.00 96.69 72 PRO A N 1
ATOM 581 C CA . PRO A 1 72 ? 5.013 -10.592 -14.809 1.00 96.69 72 PRO A CA 1
ATOM 582 C C . PRO A 1 72 ? 4.213 -11.644 -15.594 1.00 96.69 72 PRO A C 1
ATOM 584 O O . PRO A 1 72 ? 4.119 -12.801 -15.200 1.00 96.69 72 PRO A O 1
ATOM 587 N N . ASN A 1 73 ? 3.553 -11.223 -16.675 1.00 94.62 73 ASN A N 1
ATOM 588 C CA . ASN A 1 73 ? 2.666 -12.029 -17.504 1.00 94.62 73 ASN A CA 1
ATOM 589 C C . ASN A 1 73 ? 2.609 -11.428 -18.924 1.00 94.62 73 ASN A C 1
ATOM 591 O O . ASN A 1 73 ? 3.569 -10.823 -19.384 1.00 94.62 73 ASN A O 1
ATOM 595 N N . ARG A 1 74 ? 1.485 -11.560 -19.638 1.00 95.31 74 ARG A N 1
ATOM 596 C CA . ARG A 1 74 ? 1.316 -11.026 -21.004 1.00 95.31 74 ARG A CA 1
ATOM 597 C C . ARG A 1 74 ? 1.234 -9.492 -21.088 1.00 95.31 74 ARG A C 1
ATOM 599 O O . ARG A 1 74 ? 1.122 -8.959 -22.189 1.00 95.31 74 ARG A O 1
ATOM 606 N N . PHE A 1 75 ? 1.239 -8.778 -19.962 1.00 97.00 75 PHE A N 1
ATOM 607 C CA . PHE A 1 75 ? 1.113 -7.323 -19.915 1.00 97.00 75 PHE A CA 1
ATOM 608 C C . PHE A 1 75 ? 2.358 -6.651 -19.340 1.00 97.00 75 PHE A C 1
ATOM 610 O O . PHE A 1 75 ? 2.936 -7.111 -18.359 1.00 97.00 75 PHE A O 1
ATOM 617 N N . ILE A 1 76 ? 2.699 -5.495 -19.912 1.00 97.94 76 ILE A N 1
ATOM 618 C CA . ILE A 1 76 ? 3.666 -4.560 -19.341 1.00 97.94 76 ILE A CA 1
ATOM 619 C C . ILE A 1 76 ? 2.962 -3.620 -18.364 1.00 97.94 76 ILE A C 1
ATOM 621 O O . ILE A 1 76 ? 2.035 -2.899 -18.736 1.00 97.94 76 ILE A O 1
ATOM 625 N N . TYR A 1 77 ? 3.416 -3.615 -17.118 1.00 98.44 77 TYR A N 1
ATOM 626 C CA . TYR A 1 77 ? 2.990 -2.670 -16.095 1.00 98.44 77 TYR A CA 1
ATOM 627 C C . TYR A 1 77 ? 3.999 -1.528 -16.021 1.00 98.44 77 TYR A C 1
ATOM 629 O O . TYR A 1 77 ? 5.206 -1.762 -16.007 1.00 98.44 77 TYR A O 1
ATOM 637 N N . LYS A 1 78 ? 3.501 -0.290 -15.988 1.00 98.06 78 LYS A N 1
ATOM 638 C CA . LYS A 1 78 ? 4.305 0.928 -15.864 1.00 98.06 78 LYS A CA 1
ATOM 639 C C . LYS A 1 78 ? 4.107 1.512 -14.479 1.00 98.06 78 LYS A C 1
ATOM 641 O O . LYS A 1 78 ? 3.022 1.986 -14.149 1.00 98.06 78 LYS A O 1
ATOM 646 N N . ILE A 1 79 ? 5.165 1.462 -13.684 1.00 97.06 79 ILE A N 1
ATOM 647 C CA . ILE A 1 79 ? 5.158 1.904 -12.297 1.00 97.06 79 ILE A CA 1
ATOM 648 C C . ILE A 1 79 ? 5.869 3.251 -12.227 1.00 97.06 79 ILE A C 1
ATOM 650 O O . ILE A 1 79 ? 7.060 3.342 -12.532 1.00 97.06 79 ILE A O 1
ATOM 654 N N . ALA A 1 80 ? 5.131 4.306 -11.888 1.00 95.50 80 ALA A N 1
ATOM 655 C CA . ALA A 1 80 ? 5.673 5.653 -11.774 1.00 95.50 80 ALA A CA 1
ATOM 656 C C . ALA A 1 80 ? 6.701 5.719 -10.639 1.00 95.50 80 ALA A C 1
ATOM 658 O O . ALA A 1 80 ? 6.404 5.338 -9.504 1.00 95.50 80 ALA A O 1
ATOM 659 N N . LEU A 1 81 ? 7.894 6.225 -10.956 1.00 94.00 81 LEU A N 1
ATOM 660 C CA . LEU A 1 81 ? 8.952 6.477 -9.985 1.00 94.00 81 LEU A CA 1
ATOM 661 C C . LEU A 1 81 ? 8.744 7.857 -9.365 1.00 94.00 81 LEU A C 1
ATOM 663 O O . LEU A 1 81 ? 8.975 8.877 -10.010 1.00 94.00 81 LEU A O 1
ATOM 667 N N . VAL A 1 82 ? 8.302 7.873 -8.113 1.00 90.06 82 VAL A N 1
ATOM 668 C CA . VAL A 1 82 ? 7.923 9.080 -7.369 1.00 90.06 82 VAL A CA 1
ATOM 669 C C . VAL A 1 82 ? 8.681 9.161 -6.046 1.00 90.06 82 VAL A C 1
ATOM 671 O O . VAL A 1 82 ? 9.132 8.154 -5.494 1.00 90.06 82 VAL A O 1
ATOM 674 N N . GLY A 1 83 ? 8.838 10.371 -5.511 1.00 88.00 83 GLY A N 1
ATOM 675 C CA . GLY A 1 83 ? 9.517 10.580 -4.235 1.00 88.00 83 GLY A CA 1
ATOM 676 C C . GLY A 1 83 ? 10.943 10.022 -4.233 1.00 88.00 83 GLY A C 1
ATOM 677 O O . GLY A 1 83 ? 11.776 10.391 -5.057 1.00 88.00 83 GLY A O 1
ATOM 678 N N . LYS A 1 84 ? 11.245 9.114 -3.296 1.00 88.12 84 LYS A N 1
ATOM 679 C CA . LYS A 1 84 ? 12.590 8.522 -3.180 1.00 88.12 84 LYS A CA 1
ATOM 680 C C . LYS A 1 84 ? 12.954 7.626 -4.369 1.00 88.12 84 LYS A C 1
ATOM 682 O O . LYS A 1 84 ? 14.140 7.513 -4.684 1.00 88.12 84 LYS A O 1
ATOM 687 N N . ASP A 1 85 ? 11.966 7.038 -5.044 1.00 90.50 85 ASP A N 1
ATOM 688 C CA . ASP A 1 85 ? 12.203 6.101 -6.147 1.00 90.50 85 ASP A CA 1
ATOM 689 C C . ASP A 1 85 ? 12.798 6.776 -7.378 1.00 90.50 85 ASP A C 1
ATOM 691 O O . ASP A 1 85 ? 13.608 6.170 -8.080 1.00 90.50 85 ASP A O 1
ATOM 695 N N . GLU A 1 86 ? 12.491 8.058 -7.584 1.00 88.81 86 GLU A N 1
ATOM 696 C CA . GLU A 1 86 ? 13.067 8.862 -8.661 1.00 88.81 86 GLU A CA 1
ATOM 697 C C . GLU A 1 86 ? 14.600 8.896 -8.591 1.00 88.81 86 GLU A C 1
ATOM 699 O O . GLU A 1 86 ? 15.277 8.859 -9.618 1.00 88.81 86 GLU A O 1
ATOM 704 N N . LYS A 1 87 ? 15.165 8.945 -7.378 1.00 89.56 87 LYS A N 1
ATOM 705 C CA . LYS A 1 87 ? 16.619 8.949 -7.177 1.00 89.56 87 LYS A CA 1
ATOM 706 C C . LYS A 1 87 ? 17.185 7.548 -6.956 1.00 89.56 87 LYS A C 1
ATOM 708 O O . LYS A 1 87 ? 18.330 7.340 -7.359 1.00 89.56 87 LYS A O 1
ATOM 713 N N . LYS A 1 88 ? 16.417 6.628 -6.355 1.00 91.62 88 LYS A N 1
ATOM 714 C CA . LYS A 1 88 ? 16.816 5.239 -6.052 1.00 91.62 88 LYS A CA 1
ATOM 715 C C . LYS A 1 88 ? 17.105 4.439 -7.323 1.00 91.62 88 LYS A C 1
ATOM 717 O O . LYS A 1 88 ? 18.141 3.787 -7.400 1.00 91.62 88 LYS A O 1
ATOM 722 N N . TYR A 1 89 ? 16.226 4.520 -8.320 1.00 92.25 89 TYR A N 1
ATOM 723 C CA . TYR A 1 89 ? 16.344 3.753 -9.561 1.00 92.25 89 TYR A CA 1
ATOM 724 C C . TYR A 1 89 ? 16.882 4.640 -10.690 1.00 92.25 89 TYR A C 1
ATOM 726 O O . TYR A 1 89 ? 16.328 5.694 -10.980 1.00 92.25 89 TYR A O 1
ATOM 734 N N . LYS A 1 90 ? 17.991 4.245 -11.312 1.00 92.25 90 LYS A N 1
ATOM 735 C CA . LYS A 1 90 ? 18.660 4.913 -12.441 1.00 92.25 90 LYS A CA 1
ATOM 736 C C . LYS A 1 90 ? 18.211 4.279 -13.755 1.00 92.25 90 LYS A C 1
ATOM 738 O O . LYS A 1 90 ? 17.009 4.296 -13.999 1.00 92.25 90 LYS A O 1
ATOM 743 N N . ASP A 1 91 ? 19.126 3.754 -14.563 1.00 91.88 91 ASP A N 1
ATOM 744 C CA . ASP A 1 91 ? 18.821 3.193 -15.885 1.00 91.88 91 ASP A CA 1
ATOM 745 C C . ASP A 1 91 ? 18.553 1.677 -15.844 1.00 91.88 91 ASP A C 1
ATOM 747 O O . ASP A 1 91 ? 17.965 1.122 -16.770 1.00 91.88 91 ASP A O 1
ATOM 751 N N . GLY A 1 92 ? 18.869 1.017 -14.724 1.00 88.94 92 GLY A N 1
ATOM 752 C CA . GLY A 1 92 ? 18.612 -0.410 -14.523 1.00 88.94 92 GLY A CA 1
ATOM 753 C C . GLY A 1 92 ? 19.479 -1.328 -15.400 1.00 88.94 92 GLY A C 1
ATOM 754 O O . GLY A 1 92 ? 20.514 -0.886 -15.900 1.00 88.94 92 GLY A O 1
ATOM 755 N N . PRO A 1 93 ? 19.075 -2.603 -15.574 1.00 95.81 93 PRO A N 1
ATOM 756 C CA . PRO A 1 93 ? 17.877 -3.228 -15.002 1.00 95.81 93 PRO A CA 1
ATOM 757 C C . PRO A 1 93 ? 17.983 -3.501 -13.489 1.00 95.81 93 PRO A C 1
ATOM 759 O O . PRO A 1 93 ? 19.039 -3.343 -12.883 1.00 95.81 93 PRO A O 1
ATOM 762 N N . TYR A 1 94 ? 16.864 -3.897 -12.883 1.00 97.25 94 TYR A N 1
ATOM 763 C CA . TYR A 1 94 ? 16.713 -4.215 -11.464 1.00 97.25 94 TYR A CA 1
ATOM 764 C C . TYR A 1 94 ? 16.029 -5.570 -11.307 1.00 97.25 94 TYR A C 1
ATOM 766 O O . TYR A 1 94 ? 14.815 -5.673 -11.465 1.00 97.25 94 TYR A O 1
ATOM 774 N N . ASP A 1 95 ? 16.808 -6.600 -10.997 1.00 97.12 95 ASP A N 1
ATOM 775 C CA . ASP A 1 95 ? 16.265 -7.909 -10.639 1.00 97.12 95 ASP A CA 1
ATOM 776 C C . ASP A 1 95 ? 15.854 -7.949 -9.157 1.00 97.12 95 ASP A C 1
ATOM 778 O O . ASP A 1 95 ? 16.216 -7.069 -8.366 1.00 97.12 95 ASP A O 1
ATOM 782 N N . ASN A 1 96 ? 15.113 -8.990 -8.774 1.00 97.38 96 ASN A N 1
ATOM 783 C CA . ASN A 1 96 ? 14.742 -9.292 -7.395 1.00 97.38 96 ASN A CA 1
ATOM 784 C C . ASN A 1 96 ? 13.951 -8.160 -6.721 1.00 97.38 96 ASN A C 1
ATOM 786 O O . ASN A 1 96 ? 14.134 -7.873 -5.533 1.00 97.38 96 ASN A O 1
ATOM 790 N N . ILE A 1 97 ? 13.052 -7.534 -7.480 1.00 97.44 97 ILE A N 1
ATOM 791 C CA . ILE A 1 97 ? 12.089 -6.567 -6.956 1.00 97.44 97 ILE A CA 1
ATOM 792 C C . ILE A 1 97 ? 10.713 -7.206 -6.787 1.00 97.44 97 ILE A C 1
ATOM 794 O O . ILE A 1 97 ? 10.301 -8.055 -7.574 1.00 97.44 97 ILE A O 1
ATOM 798 N N . ASP A 1 98 ? 9.978 -6.738 -5.793 1.00 98.06 98 ASP A N 1
ATOM 799 C CA . ASP A 1 98 ? 8.556 -7.002 -5.659 1.00 98.06 98 ASP A CA 1
ATOM 800 C C . ASP A 1 98 ? 7.788 -5.716 -5.954 1.00 98.06 98 ASP A C 1
ATOM 802 O O . ASP A 1 98 ? 8.256 -4.613 -5.655 1.00 98.06 98 ASP A O 1
ATOM 806 N N . VAL A 1 99 ? 6.594 -5.848 -6.527 1.00 97.25 99 VAL A N 1
ATOM 807 C CA . VAL A 1 99 ? 5.747 -4.702 -6.865 1.00 97.25 99 VAL A CA 1
ATOM 808 C C . VAL A 1 99 ? 4.315 -4.901 -6.380 1.00 97.25 99 VAL A C 1
ATOM 810 O O . VAL A 1 99 ? 3.662 -5.895 -6.699 1.00 97.25 99 VAL A O 1
ATOM 813 N N . PHE A 1 100 ? 3.824 -3.920 -5.621 1.00 97.69 100 PHE A N 1
ATOM 814 C CA . PHE A 1 100 ? 2.428 -3.800 -5.211 1.00 97.69 100 PHE A CA 1
ATOM 815 C C . PHE A 1 100 ? 1.699 -2.813 -6.128 1.00 97.69 100 PHE A C 1
ATOM 817 O O . PHE A 1 100 ? 1.986 -1.613 -6.145 1.00 97.69 100 PHE A O 1
ATOM 824 N N . ILE A 1 101 ? 0.746 -3.322 -6.903 1.00 97.75 101 ILE A N 1
ATOM 825 C CA . ILE A 1 101 ? 0.090 -2.597 -7.990 1.00 97.75 101 ILE A CA 1
ATOM 826 C C . ILE A 1 101 ? -1.368 -2.335 -7.645 1.00 97.75 101 ILE A C 1
ATOM 828 O O . ILE A 1 101 ? -2.131 -3.254 -7.365 1.00 97.75 101 ILE A O 1
ATOM 832 N N . VAL A 1 102 ? -1.768 -1.073 -7.772 1.00 97.56 102 VAL A N 1
ATOM 833 C CA . VAL A 1 102 ? -3.168 -0.641 -7.826 1.00 97.56 102 VAL A CA 1
ATOM 834 C C . VAL A 1 102 ? -3.313 0.107 -9.140 1.00 97.56 102 VAL A C 1
ATOM 836 O O . VAL A 1 102 ? -2.530 1.016 -9.399 1.00 97.56 102 VAL A O 1
ATOM 839 N N . LEU A 1 103 ? -4.246 -0.311 -9.998 1.00 97.50 103 LEU A N 1
ATOM 840 C CA . LEU A 1 103 ? -4.406 0.312 -11.312 1.00 97.50 103 LEU A CA 1
ATOM 841 C C . LEU A 1 103 ? -5.191 1.622 -11.209 1.00 97.50 103 LEU A C 1
ATOM 843 O O . LEU A 1 103 ? -6.307 1.652 -10.682 1.00 97.50 103 LEU A O 1
ATOM 847 N N . GLU A 1 104 ? -4.607 2.693 -11.742 1.00 93.62 104 GLU A N 1
ATOM 848 C CA . GLU A 1 104 ? -5.126 4.055 -11.604 1.00 93.62 104 GLU A CA 1
ATOM 849 C C . GLU A 1 104 ? -5.200 4.769 -12.957 1.00 93.62 104 GLU A C 1
ATOM 851 O O . GLU A 1 104 ? -4.333 4.601 -13.826 1.00 93.62 104 GLU A O 1
ATOM 856 N N . ASP A 1 105 ? -6.237 5.592 -13.119 1.00 94.38 105 ASP A N 1
ATOM 857 C CA . ASP A 1 105 ? -6.340 6.505 -14.251 1.00 94.38 105 ASP A CA 1
ATOM 858 C C . ASP A 1 105 ? -5.201 7.521 -14.194 1.00 94.38 105 ASP A C 1
ATOM 860 O O . ASP A 1 105 ? -4.732 7.920 -13.128 1.00 94.38 105 ASP A O 1
ATOM 864 N N . ASN A 1 106 ? -4.714 7.920 -15.362 1.00 94.19 106 ASN A N 1
ATOM 865 C CA . ASN A 1 106 ? -3.537 8.766 -15.462 1.00 94.19 106 ASN A CA 1
ATOM 866 C C . ASN A 1 106 ? -3.589 9.616 -16.728 1.00 94.19 106 ASN A C 1
ATOM 868 O O . ASN A 1 106 ? -4.106 9.199 -17.764 1.00 94.19 106 ASN A O 1
ATOM 872 N N . LYS A 1 107 ? -2.957 10.792 -16.662 1.00 95.31 107 LYS A N 1
ATOM 873 C CA . LYS A 1 107 ? -2.864 11.742 -17.784 1.00 95.31 107 LYS A CA 1
ATOM 874 C C . LYS A 1 107 ? -2.136 11.197 -19.018 1.00 95.31 107 LYS A C 1
ATOM 876 O O . LYS A 1 107 ? -2.194 11.804 -20.078 1.00 95.31 107 LYS A O 1
ATOM 881 N N . TYR A 1 108 ? -1.437 10.073 -18.875 1.00 94.50 108 TYR A N 1
ATOM 882 C CA . TYR A 1 108 ? -0.683 9.429 -19.943 1.00 94.50 108 TYR A CA 1
ATOM 883 C C . TYR A 1 108 ? -1.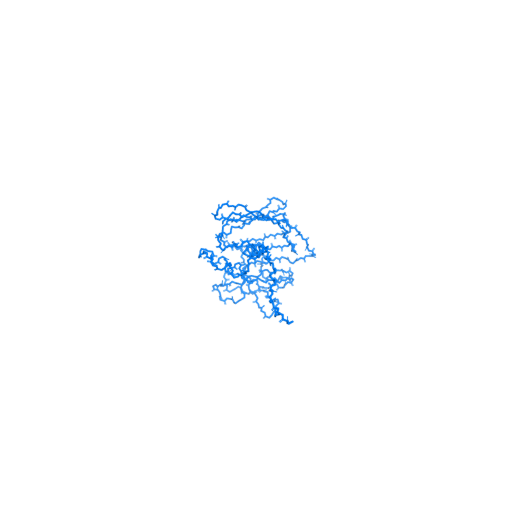490 8.379 -20.714 1.00 94.50 108 TYR A C 1
ATOM 885 O O . TYR A 1 108 ? -0.959 7.780 -21.645 1.00 94.50 108 TYR A O 1
ATOM 893 N N . GLN A 1 109 ? -2.741 8.121 -20.310 1.00 95.00 109 GLN A N 1
ATOM 894 C CA . GLN A 1 109 ? -3.624 7.118 -20.917 1.00 95.00 109 GLN A CA 1
ATOM 895 C C . GLN A 1 109 ? -3.022 5.697 -20.917 1.00 95.00 109 GLN A C 1
ATOM 897 O O . GLN A 1 109 ? -3.329 4.851 -21.760 1.00 95.00 109 GLN A O 1
ATOM 902 N N . LEU A 1 110 ? -2.146 5.408 -19.950 1.00 95.88 110 LEU A N 1
ATOM 903 C CA . LEU A 1 110 ? -1.512 4.104 -19.800 1.00 95.88 110 LEU A CA 1
ATOM 904 C C . LEU A 1 110 ? -2.484 3.118 -19.146 1.00 95.88 110 LEU A C 1
ATOM 906 O O . LEU A 1 110 ? -2.881 3.302 -17.999 1.00 95.88 110 LEU A O 1
ATOM 910 N N . LYS A 1 111 ? -2.807 2.025 -19.848 1.00 96.31 111 LYS A N 1
ATOM 911 C CA . LYS A 1 111 ? -3.790 1.016 -19.398 1.00 96.31 111 LYS A CA 1
ATOM 912 C C . LYS A 1 111 ? -3.375 0.229 -18.146 1.00 96.31 111 LYS A C 1
ATOM 914 O O . LYS A 1 111 ? -4.225 -0.294 -17.434 1.00 96.31 111 LYS A O 1
ATOM 919 N N . LYS A 1 112 ? -2.069 0.065 -17.917 1.00 98.12 112 LYS A N 1
ATOM 920 C CA . LYS A 1 112 ? -1.491 -0.731 -16.818 1.00 98.12 112 LYS A CA 1
ATOM 921 C C . LYS A 1 112 ? -0.536 0.134 -16.002 1.00 98.12 112 LYS A C 1
ATOM 923 O O . LYS A 1 112 ? 0.673 -0.082 -16.005 1.00 98.12 112 LYS A O 1
ATOM 928 N N . TYR A 1 113 ? -1.095 1.163 -15.378 1.00 97.75 113 TYR A N 1
ATOM 929 C CA . TYR A 1 113 ? -0.368 2.184 -14.632 1.00 97.75 113 TYR A CA 1
ATOM 930 C C . TYR A 1 113 ? -0.583 2.038 -13.126 1.00 97.75 113 TYR A C 1
ATOM 932 O O . TYR A 1 113 ? -1.710 1.829 -12.685 1.00 97.75 113 TYR A O 1
ATOM 940 N N . SER A 1 114 ? 0.492 2.182 -12.354 1.00 96.88 114 SER A N 1
ATOM 941 C CA . SER A 1 114 ? 0.474 2.277 -10.890 1.00 96.88 114 SER A CA 1
ATOM 942 C C . SER A 1 114 ? 1.562 3.247 -10.430 1.00 96.88 114 SER A C 1
ATOM 944 O O . SER A 1 114 ? 2.498 3.537 -11.175 1.00 96.88 114 SER A O 1
ATOM 946 N N . VAL A 1 115 ? 1.461 3.741 -9.200 1.00 95.06 115 VAL A N 1
ATOM 947 C CA . VAL A 1 115 ? 2.417 4.687 -8.606 1.00 95.06 115 VAL A CA 1
ATOM 948 C C . VAL A 1 115 ? 3.153 4.023 -7.449 1.00 95.06 115 VAL A C 1
ATOM 950 O O . VAL A 1 115 ? 2.496 3.538 -6.530 1.00 95.06 115 VAL A O 1
ATOM 953 N N . GLY A 1 116 ? 4.491 4.018 -7.475 1.00 94.12 116 GLY A N 1
ATOM 954 C CA . GLY A 1 116 ? 5.327 3.458 -6.408 1.00 94.12 116 GLY A CA 1
ATOM 955 C C . GLY A 1 116 ? 5.061 1.974 -6.122 1.00 94.12 116 GLY A C 1
ATOM 956 O O . GLY A 1 116 ? 4.720 1.204 -7.015 1.00 94.12 116 GLY A O 1
ATOM 957 N N . GLY A 1 117 ? 5.212 1.567 -4.859 1.00 94.81 117 GLY A N 1
ATOM 958 C CA . GLY A 1 117 ? 4.944 0.186 -4.436 1.00 94.81 117 GLY A CA 1
ATOM 959 C C . GLY A 1 117 ? 6.050 -0.811 -4.788 1.00 94.81 117 GLY A C 1
ATOM 960 O O . GLY A 1 117 ? 5.793 -2.009 -4.777 1.00 94.81 117 GLY A O 1
ATOM 961 N N . ILE A 1 118 ? 7.256 -0.331 -5.103 1.00 95.19 118 ILE A N 1
ATOM 962 C CA . ILE A 1 118 ? 8.412 -1.166 -5.444 1.00 95.19 118 ILE A CA 1
ATOM 963 C C . ILE A 1 118 ? 9.215 -1.434 -4.169 1.00 95.19 118 ILE A C 1
ATOM 965 O O . ILE A 1 118 ? 9.618 -0.494 -3.479 1.00 95.19 118 ILE A O 1
ATOM 969 N N . THR A 1 119 ? 9.475 -2.701 -3.861 1.00 95.19 119 THR A N 1
ATOM 970 C CA . THR A 1 119 ? 10.335 -3.112 -2.743 1.00 95.19 119 THR A CA 1
ATOM 971 C C . THR A 1 119 ? 11.348 -4.158 -3.187 1.00 95.19 119 THR A C 1
ATOM 973 O O . THR A 1 119 ? 11.241 -4.731 -4.271 1.00 95.19 119 THR A O 1
ATOM 976 N N . LYS A 1 120 ? 12.380 -4.396 -2.376 1.00 95.44 120 LYS A N 1
ATOM 977 C CA . LYS A 1 120 ? 13.271 -5.541 -2.579 1.00 95.44 120 LYS A CA 1
ATOM 978 C C . LYS A 1 120 ? 12.534 -6.842 -2.234 1.00 95.44 120 LYS A C 1
ATOM 980 O O . LYS A 1 120 ? 11.815 -6.882 -1.236 1.00 95.44 120 LYS A O 1
ATOM 985 N N . THR A 1 121 ? 12.747 -7.897 -3.022 1.00 96.50 121 THR A N 1
ATOM 986 C CA . THR A 1 121 ? 12.239 -9.235 -2.693 1.00 96.50 121 THR A CA 1
ATOM 987 C C . THR A 1 121 ? 12.819 -9.735 -1.377 1.00 96.50 121 THR A C 1
ATOM 989 O O . THR A 1 121 ? 13.958 -9.430 -1.008 1.00 96.50 121 THR A O 1
ATOM 992 N N . ASN A 1 122 ? 12.053 -10.590 -0.714 1.00 95.94 122 ASN A N 1
ATOM 993 C CA . ASN A 1 122 ? 12.509 -11.346 0.440 1.00 95.94 122 ASN A CA 1
ATOM 994 C C . ASN A 1 122 ? 13.770 -12.165 0.128 1.00 95.94 122 ASN A C 1
ATOM 996 O O . ASN A 1 122 ? 13.790 -12.954 -0.819 1.00 95.94 122 ASN A O 1
ATOM 1000 N N . SER A 1 123 ? 14.781 -12.043 0.983 1.00 95.88 123 SER A N 1
ATOM 1001 C CA . SER A 1 123 ? 15.939 -12.940 1.041 1.00 95.88 123 SER A CA 1
ATOM 1002 C C . SER A 1 123 ? 15.620 -14.263 1.746 1.00 95.88 123 SER A C 1
ATOM 1004 O O . SER A 1 123 ? 16.258 -15.280 1.486 1.00 95.88 123 SER A O 1
ATOM 1006 N N . LYS A 1 124 ? 14.605 -14.265 2.619 1.00 94.69 124 LYS A N 1
ATOM 1007 C CA . LYS A 1 124 ? 14.131 -15.426 3.384 1.00 94.69 124 LYS A CA 1
ATOM 1008 C C . LYS A 1 124 ? 12.634 -15.331 3.665 1.00 94.69 124 LYS A C 1
ATOM 1010 O O . LYS A 1 124 ? 12.036 -14.265 3.555 1.00 94.69 124 LYS A O 1
ATOM 1015 N N . LYS A 1 125 ? 12.020 -16.444 4.073 1.00 95.00 125 LYS A N 1
ATOM 1016 C CA . LYS A 1 125 ? 10.609 -16.451 4.486 1.00 95.00 125 LYS A CA 1
ATOM 1017 C C . LYS A 1 125 ? 10.411 -15.552 5.712 1.00 95.00 125 LYS A C 1
ATOM 1019 O O . LYS A 1 125 ? 11.133 -15.690 6.698 1.00 95.00 125 LYS A O 1
ATOM 1024 N N . VAL A 1 126 ? 9.402 -14.686 5.665 1.00 94.25 126 VAL A N 1
ATOM 1025 C CA . VAL A 1 126 ? 8.988 -13.829 6.782 1.00 94.25 126 VAL A CA 1
ATOM 1026 C C . VAL A 1 126 ? 7.580 -14.225 7.204 1.00 94.25 126 VAL A C 1
ATOM 1028 O O . VAL A 1 126 ? 6.694 -14.333 6.363 1.00 94.25 126 VAL A O 1
ATOM 1031 N N . ASN A 1 127 ? 7.378 -14.440 8.502 1.00 94.06 127 ASN A N 1
ATOM 1032 C CA . ASN A 1 127 ? 6.056 -14.569 9.115 1.00 94.06 127 ASN A CA 1
ATOM 1033 C C . ASN A 1 127 ? 6.072 -13.738 10.402 1.00 94.06 127 ASN A C 1
ATOM 1035 O O . ASN A 1 127 ? 6.355 -14.258 11.480 1.00 94.06 127 ASN A O 1
ATOM 1039 N N . HIS A 1 128 ? 5.877 -12.428 10.273 1.00 93.06 128 HIS A N 1
ATOM 1040 C CA . HIS A 1 128 ? 5.928 -11.497 11.397 1.00 93.06 128 HIS A CA 1
ATOM 1041 C C . HIS A 1 128 ? 4.518 -11.004 11.710 1.00 93.06 128 HIS A C 1
ATOM 1043 O O . HIS A 1 128 ? 3.921 -10.280 10.918 1.00 93.06 128 HIS A O 1
ATOM 1049 N N . LYS A 1 129 ? 3.967 -11.423 12.849 1.00 95.38 129 LYS A N 1
ATOM 1050 C CA . LYS A 1 129 ? 2.654 -10.972 13.317 1.00 95.38 129 LYS A CA 1
ATOM 1051 C C . LYS A 1 129 ? 2.809 -9.685 14.115 1.00 95.38 129 LYS A C 1
ATOM 1053 O O . LYS A 1 129 ? 3.680 -9.603 14.978 1.00 95.38 129 LYS A O 1
ATOM 1058 N N . VAL A 1 130 ? 1.945 -8.714 13.847 1.00 95.25 130 VAL A N 1
ATOM 1059 C CA . VAL A 1 130 ? 1.845 -7.477 14.630 1.00 95.25 130 VAL A CA 1
ATOM 1060 C C . VAL A 1 130 ? 0.419 -7.289 15.120 1.00 95.25 130 VAL A C 1
ATOM 1062 O O . VAL A 1 130 ? -0.531 -7.676 14.437 1.00 95.25 130 VAL A O 1
ATOM 1065 N N . GLU A 1 131 ? 0.263 -6.693 16.299 1.00 97.69 131 GLU A N 1
ATOM 1066 C CA . GLU A 1 131 ? -1.060 -6.328 16.801 1.00 97.69 131 GLU A CA 1
ATOM 1067 C C . GLU A 1 131 ? -1.663 -5.219 15.926 1.00 97.69 131 GLU A C 1
ATOM 1069 O O . GLU A 1 131 ? -1.000 -4.228 15.607 1.00 97.69 131 GLU A O 1
ATOM 1074 N N . LEU A 1 132 ? -2.931 -5.385 15.560 1.00 98.12 132 LEU A N 1
ATOM 1075 C CA . LEU A 1 132 ? -3.775 -4.391 14.915 1.00 98.12 132 LEU A CA 1
ATOM 1076 C C . LEU A 1 132 ? -4.910 -4.017 15.874 1.00 98.12 132 LEU A C 1
ATOM 1078 O O . LEU A 1 132 ? -5.883 -4.755 16.021 1.00 98.12 132 LEU A O 1
ATOM 1082 N N . SER A 1 133 ? -4.781 -2.851 16.502 1.00 97.94 133 SER A N 1
ATOM 1083 C CA . SER A 1 133 ? -5.767 -2.285 17.424 1.00 97.94 133 SER A CA 1
ATOM 1084 C C . SER A 1 133 ? -6.604 -1.217 16.711 1.00 97.94 133 SER A C 1
ATOM 1086 O O . SER A 1 133 ? -6.073 -0.198 16.270 1.00 97.94 133 SER A O 1
ATOM 1088 N N . ILE A 1 134 ? -7.918 -1.420 16.611 1.00 98.00 134 ILE A N 1
ATOM 1089 C CA . ILE A 1 134 ? -8.868 -0.539 15.921 1.00 98.00 134 ILE A CA 1
ATOM 1090 C C . ILE A 1 134 ? -9.830 0.061 16.943 1.00 98.00 134 ILE A C 1
ATOM 1092 O O . ILE A 1 134 ? -10.630 -0.641 17.550 1.00 98.00 134 ILE A O 1
ATOM 1096 N N . THR A 1 135 ? -9.785 1.381 17.097 1.00 97.00 135 THR A N 1
ATOM 1097 C CA . THR A 1 135 ? -10.754 2.153 17.877 1.00 97.00 135 THR A CA 1
ATOM 1098 C C . THR A 1 135 ? -11.673 2.907 16.923 1.00 97.00 135 THR A C 1
ATOM 1100 O O . THR A 1 135 ? -11.215 3.653 16.058 1.00 97.00 135 THR A O 1
ATOM 1103 N N . LYS A 1 136 ? -12.983 2.742 17.083 1.00 93.31 136 LYS A N 1
ATOM 1104 C CA . LYS A 1 136 ? -14.018 3.428 16.301 1.00 93.31 136 LYS A CA 1
ATOM 1105 C C . LYS A 1 136 ? -14.919 4.209 17.247 1.00 93.31 136 LYS A C 1
ATOM 1107 O O . LYS A 1 136 ? -15.299 3.680 18.288 1.00 93.31 136 LYS A O 1
ATOM 1112 N N . LYS A 1 137 ? -15.294 5.424 16.850 1.00 90.12 137 LYS A N 1
ATOM 1113 C CA . LYS A 1 137 ? -16.371 6.196 17.474 1.00 90.12 137 LYS A CA 1
ATOM 1114 C C . LYS A 1 137 ? -17.486 6.387 16.453 1.00 90.12 137 LYS A C 1
ATOM 1116 O O . LYS A 1 137 ? -17.227 6.970 15.409 1.00 90.12 137 LYS A O 1
ATOM 1121 N N . ASP A 1 138 ? -18.682 5.879 16.731 1.00 82.56 138 ASP A N 1
ATOM 1122 C CA . ASP A 1 138 ? -19.830 6.083 15.841 1.00 82.56 138 ASP A CA 1
ATOM 1123 C C . ASP A 1 138 ? -20.460 7.481 15.990 1.00 82.56 138 ASP A C 1
ATOM 1125 O O . ASP A 1 138 ? -20.051 8.295 16.825 1.00 82.56 138 ASP A O 1
ATOM 1129 N N . ASN A 1 139 ? -21.467 7.763 15.159 1.00 80.62 139 ASN A N 1
ATOM 1130 C CA . ASN A 1 139 ? -22.152 9.057 15.124 1.00 80.62 139 ASN A CA 1
ATOM 1131 C C . ASN A 1 139 ? -22.933 9.352 16.419 1.00 80.62 139 ASN A C 1
ATOM 1133 O O . ASN A 1 139 ? -23.194 10.513 16.723 1.00 80.62 139 ASN A O 1
ATOM 1137 N N . GLN A 1 140 ? -23.283 8.319 17.190 1.00 84.25 140 GLN A N 1
ATOM 1138 C CA . GLN A 1 140 ? -23.928 8.410 18.502 1.00 84.25 140 GLN A CA 1
ATOM 1139 C C . GLN A 1 140 ? -22.905 8.608 19.633 1.00 84.25 140 GLN A C 1
ATOM 1141 O O . GLN A 1 140 ? -23.272 8.849 20.781 1.00 84.25 140 GLN A O 1
ATOM 1146 N N . GLY A 1 141 ? -21.613 8.547 19.310 1.00 84.25 141 GLY A N 1
ATOM 1147 C CA . GLY A 1 141 ? -20.510 8.749 20.232 1.00 84.25 141 GLY A CA 1
ATOM 1148 C C . GLY A 1 141 ? -20.085 7.500 20.999 1.00 84.25 141 GLY A C 1
ATOM 1149 O O . GLY A 1 141 ? -19.197 7.614 21.847 1.00 84.25 141 GLY A O 1
ATOM 1150 N N . MET A 1 142 ? -20.652 6.331 20.693 1.00 88.94 142 MET A N 1
ATOM 1151 C CA . MET A 1 142 ? -20.259 5.063 21.296 1.00 88.94 142 MET A CA 1
ATOM 1152 C C . MET A 1 142 ? -18.895 4.631 20.751 1.00 88.94 142 MET A C 1
ATOM 1154 O O . MET A 1 142 ? -18.623 4.695 19.548 1.00 88.94 142 MET A O 1
ATOM 1158 N N . ILE A 1 143 ? -18.016 4.209 21.659 1.00 92.81 143 ILE A N 1
ATOM 1159 C CA . ILE A 1 143 ? -16.656 3.783 21.333 1.00 92.81 143 ILE A CA 1
ATOM 1160 C C . ILE A 1 143 ? -16.602 2.259 21.335 1.00 92.81 143 ILE A C 1
ATOM 1162 O O . ILE A 1 143 ? -16.960 1.620 22.321 1.00 92.81 143 ILE A O 1
ATOM 1166 N N . SER A 1 144 ? -16.100 1.683 20.248 1.00 92.75 144 SER A N 1
ATOM 1167 C CA . SER A 1 144 ? -15.813 0.253 20.127 1.00 92.75 144 SER A CA 1
ATOM 1168 C C . SER A 1 144 ? -14.327 0.031 19.868 1.00 92.75 144 SER A C 1
ATOM 1170 O O . SER A 1 144 ? -13.726 0.778 19.086 1.00 92.75 144 SER A O 1
ATOM 1172 N N . ARG A 1 145 ? -13.758 -1.016 20.470 1.00 95.12 145 ARG A N 1
ATOM 1173 C CA . ARG A 1 145 ? -12.382 -1.460 20.234 1.00 95.12 145 ARG A CA 1
ATOM 1174 C C . ARG A 1 145 ? -12.378 -2.885 19.687 1.00 95.12 145 ARG A C 1
ATOM 1176 O O . ARG A 1 145 ? -13.000 -3.759 20.278 1.00 95.12 145 ARG A O 1
ATOM 1183 N N . ASP A 1 146 ? -11.655 -3.095 18.597 1.00 94.38 146 ASP A N 1
ATOM 1184 C CA . ASP A 1 146 ? -11.354 -4.406 18.019 1.00 94.38 146 ASP A CA 1
ATOM 1185 C C . ASP A 1 146 ? -9.832 -4.600 18.016 1.00 94.38 146 ASP A C 1
ATOM 1187 O O . ASP A 1 146 ? -9.087 -3.666 17.714 1.00 94.38 146 ASP A O 1
ATOM 1191 N N . VAL A 1 147 ? -9.364 -5.782 18.403 1.00 96.06 147 VAL A N 1
ATOM 1192 C CA . VAL A 1 147 ? -7.942 -6.128 18.448 1.00 96.06 147 VAL A CA 1
ATOM 1193 C C . VAL A 1 147 ? -7.755 -7.436 17.697 1.00 96.06 147 VAL A C 1
ATOM 1195 O O . VAL A 1 147 ? -8.377 -8.448 18.009 1.00 96.06 147 VAL A O 1
ATOM 1198 N N . SER A 1 148 ? -6.881 -7.409 16.698 1.00 95.25 148 SER A N 1
ATOM 1199 C CA . SER A 1 148 ? -6.593 -8.548 15.830 1.00 95.25 148 SER A CA 1
ATOM 1200 C C . SER A 1 148 ? -5.101 -8.633 15.512 1.00 95.25 148 SER A C 1
ATOM 1202 O O . SER A 1 148 ? -4.310 -7.790 15.932 1.00 95.25 148 SER A O 1
ATOM 1204 N N . GLU A 1 149 ? -4.704 -9.659 14.764 1.00 95.81 149 GLU A N 1
ATOM 1205 C CA . GLU A 1 149 ? -3.344 -9.794 14.247 1.00 95.81 149 GLU A CA 1
ATOM 1206 C C . GLU A 1 149 ? -3.292 -9.386 12.770 1.00 95.81 149 GLU A C 1
ATOM 1208 O O . GLU A 1 149 ? -4.152 -9.768 11.973 1.00 95.81 149 GLU A O 1
ATOM 1213 N N . TYR A 1 150 ? -2.240 -8.666 12.381 1.00 95.50 150 TYR A N 1
ATOM 1214 C CA . TYR A 1 150 ? -1.900 -8.399 10.987 1.00 95.50 150 TYR A CA 1
ATOM 1215 C C . TYR A 1 150 ? -0.597 -9.123 10.633 1.00 95.50 150 TYR A C 1
ATOM 1217 O O . TYR A 1 150 ? 0.428 -8.949 11.294 1.00 95.50 150 TYR A O 1
ATOM 1225 N N . MET A 1 151 ? -0.635 -9.970 9.602 1.00 95.19 151 MET A N 1
ATOM 1226 C CA . MET A 1 151 ? 0.527 -10.750 9.176 1.00 95.19 151 MET A CA 1
ATOM 1227 C C . MET A 1 151 ? 1.373 -9.958 8.177 1.00 95.19 151 MET A C 1
ATOM 1229 O O . MET A 1 151 ? 0.904 -9.594 7.100 1.00 95.19 151 MET A O 1
ATOM 1233 N N . ILE A 1 152 ? 2.645 -9.755 8.506 1.00 93.88 152 ILE A N 1
ATOM 1234 C CA . ILE A 1 152 ? 3.665 -9.212 7.614 1.00 93.88 152 ILE A CA 1
ATOM 1235 C C . ILE A 1 152 ? 4.488 -10.371 7.052 1.00 93.88 152 ILE A C 1
ATOM 1237 O O . ILE A 1 152 ? 5.164 -11.094 7.786 1.00 93.88 152 ILE A O 1
ATOM 1241 N N . THR A 1 153 ? 4.444 -10.528 5.731 1.00 95.12 153 THR A N 1
ATOM 1242 C CA . THR A 1 153 ? 5.139 -11.596 4.995 1.00 95.12 153 THR A CA 1
ATOM 1243 C C . THR A 1 153 ? 6.323 -11.095 4.168 1.00 95.12 153 THR A C 1
ATOM 1245 O O . THR A 1 153 ? 6.972 -11.892 3.494 1.00 95.12 153 THR A O 1
ATOM 1248 N N . LYS A 1 154 ? 6.638 -9.794 4.222 1.00 94.25 154 LYS A N 1
ATOM 1249 C CA . LYS A 1 154 ? 7.703 -9.154 3.434 1.00 94.25 154 LYS A CA 1
ATOM 1250 C C . LYS A 1 154 ? 8.769 -8.520 4.324 1.00 94.25 154 LYS A C 1
ATOM 1252 O O . LYS A 1 154 ? 8.432 -7.879 5.315 1.00 94.25 154 LYS A O 1
ATOM 1257 N N . GLU A 1 155 ? 10.040 -8.666 3.946 1.00 93.38 155 GLU A N 1
ATOM 1258 C CA . GLU A 1 155 ? 11.191 -8.009 4.582 1.00 93.38 155 GLU A CA 1
ATOM 1259 C C . GLU A 1 155 ? 11.136 -6.484 4.402 1.00 93.38 155 GLU A C 1
ATOM 1261 O O . GLU A 1 155 ? 11.340 -5.719 5.348 1.00 93.38 155 GLU A O 1
ATOM 1266 N N . GLU A 1 156 ? 10.789 -6.048 3.192 1.00 93.00 156 GLU A N 1
ATOM 1267 C CA . GLU A 1 156 ? 10.554 -4.653 2.825 1.00 93.00 156 GLU A CA 1
ATOM 1268 C C . GLU A 1 156 ? 9.130 -4.521 2.269 1.00 93.00 156 GLU A C 1
ATOM 1270 O O . GLU A 1 156 ? 8.770 -5.194 1.299 1.00 93.00 156 GLU A O 1
ATOM 1275 N N . ILE A 1 157 ? 8.310 -3.661 2.881 1.00 92.75 157 ILE A N 1
ATOM 1276 C CA . ILE A 1 157 ? 6.894 -3.480 2.537 1.00 92.75 157 ILE A CA 1
ATOM 1277 C C . ILE A 1 157 ? 6.587 -2.005 2.279 1.00 92.75 157 ILE A C 1
ATOM 1279 O O . ILE A 1 157 ? 6.854 -1.126 3.095 1.00 92.75 157 ILE A O 1
ATOM 1283 N N . SER A 1 158 ? 6.012 -1.685 1.124 1.00 93.06 158 SER A N 1
ATOM 1284 C CA . SER A 1 158 ? 5.736 -0.284 0.798 1.00 93.06 158 SER A CA 1
ATOM 1285 C C . SER A 1 158 ? 4.638 0.296 1.705 1.00 93.06 158 SER A C 1
ATOM 1287 O O . SER A 1 158 ? 3.724 -0.420 2.120 1.00 93.06 158 SER A O 1
ATOM 1289 N N . LEU A 1 159 ? 4.665 1.611 1.983 1.00 92.44 159 LEU A N 1
ATOM 1290 C CA . LEU A 1 159 ? 3.527 2.228 2.680 1.00 92.44 159 LEU A CA 1
ATOM 1291 C C . LEU A 1 159 ? 2.259 2.183 1.827 1.00 92.44 159 LEU A C 1
ATOM 1293 O O . LEU A 1 159 ? 1.177 2.141 2.394 1.00 92.44 159 LEU A O 1
ATOM 1297 N N . LYS A 1 160 ? 2.388 2.156 0.491 1.00 94.44 160 LYS A N 1
ATOM 1298 C CA . LYS A 1 160 ? 1.255 1.955 -0.421 1.00 94.44 160 LYS A CA 1
ATOM 1299 C C . LYS A 1 160 ? 0.545 0.638 -0.129 1.00 94.44 160 LYS A C 1
ATOM 1301 O O . LYS A 1 160 ? -0.674 0.628 -0.032 1.00 94.44 160 LYS A O 1
ATOM 1306 N N . GLU A 1 161 ? 1.298 -0.447 0.026 1.00 95.69 161 GLU A N 1
ATOM 1307 C CA . GLU A 1 161 ? 0.738 -1.761 0.334 1.00 95.69 161 GLU A CA 1
ATOM 1308 C C . GLU A 1 161 ? 0.039 -1.770 1.697 1.00 95.69 161 GLU A C 1
ATOM 1310 O O . GLU A 1 161 ? -1.116 -2.186 1.779 1.00 95.69 161 GLU A O 1
ATOM 1315 N N . LEU A 1 162 ? 0.699 -1.257 2.744 1.00 95.31 162 LEU A N 1
ATOM 1316 C CA . LEU A 1 162 ? 0.105 -1.167 4.082 1.00 95.31 162 LEU A CA 1
ATOM 1317 C C . LEU A 1 162 ? -1.164 -0.312 4.083 1.00 95.31 162 LEU A C 1
ATOM 1319 O O . LEU A 1 162 ? -2.206 -0.767 4.541 1.00 95.31 162 LEU A O 1
ATOM 1323 N N . ASP A 1 163 ? -1.094 0.910 3.558 1.00 96.31 163 ASP A N 1
ATOM 1324 C CA . ASP A 1 163 ? -2.227 1.833 3.495 1.00 96.31 163 ASP A CA 1
ATOM 1325 C C . ASP A 1 163 ? -3.402 1.223 2.729 1.00 96.31 163 ASP A C 1
ATOM 1327 O O . ASP A 1 163 ? -4.527 1.212 3.228 1.00 96.31 163 ASP A O 1
ATOM 1331 N N . PHE A 1 164 ? -3.141 0.662 1.546 1.00 97.25 164 PHE A N 1
ATOM 1332 C CA . PHE A 1 164 ? -4.193 0.124 0.698 1.00 97.25 164 PHE A CA 1
ATOM 1333 C C . PHE A 1 164 ? -4.858 -1.107 1.316 1.00 97.25 164 PHE A C 1
ATOM 1335 O O . PHE A 1 164 ? -6.084 -1.143 1.421 1.00 97.25 164 PHE A O 1
ATOM 1342 N N . LYS A 1 165 ? -4.072 -2.096 1.770 1.00 97.62 165 LYS A N 1
ATOM 1343 C CA . LYS A 1 165 ? -4.605 -3.325 2.380 1.00 97.62 165 LYS A CA 1
ATOM 1344 C C . LYS A 1 165 ? -5.349 -3.033 3.682 1.00 97.62 165 LYS A C 1
ATOM 1346 O O . LYS A 1 165 ? -6.453 -3.542 3.868 1.00 97.62 165 LYS A O 1
ATOM 1351 N N . LEU A 1 166 ? -4.797 -2.178 4.549 1.00 97.81 166 LEU A N 1
ATOM 1352 C CA . LEU A 1 166 ? -5.451 -1.813 5.807 1.00 97.81 166 LEU A CA 1
ATOM 1353 C C . LEU A 1 166 ? -6.765 -1.080 5.541 1.00 97.81 166 LEU A C 1
ATOM 1355 O O . LEU A 1 166 ? -7.793 -1.491 6.068 1.00 97.81 166 LEU A O 1
ATOM 1359 N N . ARG A 1 167 ? -6.791 -0.049 4.686 1.00 98.19 167 ARG A N 1
ATOM 1360 C CA . ARG A 1 167 ? -8.048 0.661 4.395 1.00 98.19 167 ARG A CA 1
ATOM 1361 C C . ARG A 1 167 ? -9.084 -0.234 3.731 1.00 98.19 167 ARG A C 1
ATOM 1363 O O . ARG A 1 167 ? -10.253 -0.132 4.084 1.00 98.19 167 ARG A O 1
ATOM 1370 N N . LYS A 1 168 ? -8.674 -1.142 2.844 1.00 98.06 168 LYS A N 1
ATOM 1371 C CA . LYS A 1 168 ? -9.577 -2.134 2.253 1.00 98.06 168 LYS A CA 1
ATOM 1372 C C . LYS A 1 168 ? -10.212 -3.030 3.319 1.00 98.06 168 LYS A C 1
ATOM 1374 O O . LYS A 1 168 ? -11.434 -3.132 3.369 1.00 98.06 168 LYS A O 1
ATOM 1379 N N . GLN A 1 169 ? -9.411 -3.568 4.241 1.00 96.44 169 GLN A N 1
ATOM 1380 C CA . GLN A 1 169 ? -9.918 -4.336 5.381 1.00 96.44 169 GLN A CA 1
ATOM 1381 C C . GLN A 1 169 ? -10.870 -3.505 6.260 1.00 96.44 169 GLN A C 1
ATOM 1383 O O . GLN A 1 169 ? -11.893 -4.016 6.713 1.00 96.44 169 GLN A O 1
ATOM 1388 N N . LEU A 1 170 ? -10.566 -2.225 6.499 1.00 96.69 170 LEU A N 1
ATOM 1389 C CA . LEU A 1 170 ? -11.425 -1.332 7.284 1.00 96.69 170 LEU A CA 1
ATOM 1390 C C . LEU A 1 170 ? -12.758 -1.026 6.584 1.00 96.69 170 LEU A C 1
ATOM 1392 O O . LEU A 1 170 ? -13.782 -0.909 7.255 1.00 96.69 170 LEU A O 1
ATOM 1396 N N . ILE A 1 171 ? -12.777 -0.927 5.254 1.00 96.31 171 ILE A N 1
ATOM 1397 C CA . ILE A 1 171 ? -14.017 -0.790 4.475 1.00 96.31 171 ILE A CA 1
ATOM 1398 C C . ILE A 1 171 ? -14.859 -2.060 4.620 1.00 96.31 171 ILE A C 1
ATOM 1400 O O . ILE A 1 171 ? -16.044 -1.976 4.928 1.00 96.31 171 ILE A O 1
ATOM 1404 N N . GLU A 1 172 ? -14.238 -3.227 4.446 1.00 95.12 172 GLU A N 1
ATOM 1405 C CA . GLU A 1 172 ? -14.919 -4.525 4.456 1.00 95.12 172 GLU A CA 1
ATOM 1406 C C . GLU A 1 172 ? -15.456 -4.909 5.842 1.00 95.12 172 GLU A C 1
ATOM 1408 O O . GLU A 1 172 ? -16.569 -5.420 5.943 1.00 95.12 172 GLU A O 1
ATOM 1413 N N . LYS A 1 173 ? -14.692 -4.655 6.914 1.00 94.31 173 LYS A N 1
ATOM 1414 C CA . LYS A 1 173 ? -15.028 -5.114 8.275 1.00 94.31 173 LYS A CA 1
ATOM 1415 C C . LYS A 1 173 ? -15.602 -4.035 9.190 1.00 94.31 173 LYS A C 1
ATOM 1417 O O . LYS A 1 173 ? -16.330 -4.357 10.122 1.00 94.31 173 LYS A O 1
ATOM 1422 N N . HIS A 1 174 ? -15.286 -2.763 8.946 1.00 92.75 174 HIS 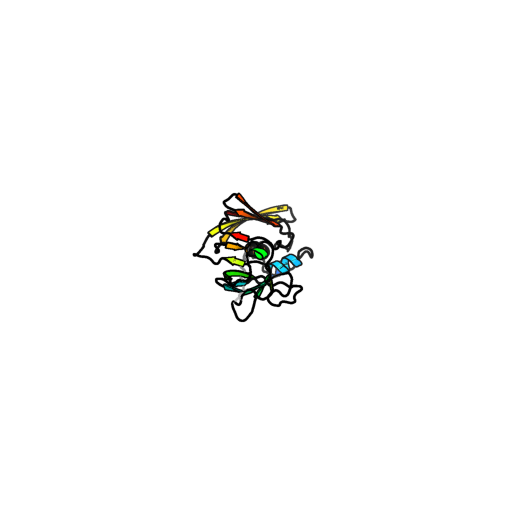A N 1
ATOM 1423 C CA . HIS A 1 174 ? -15.639 -1.658 9.849 1.00 92.75 174 HIS A CA 1
ATOM 1424 C C . HIS A 1 174 ? -16.468 -0.556 9.179 1.00 92.75 174 HIS A C 1
ATOM 1426 O O . HIS A 1 174 ? -16.733 0.470 9.810 1.00 92.75 174 HIS A O 1
ATOM 1432 N N . ASN A 1 175 ? -16.907 -0.771 7.933 1.00 92.25 175 ASN A N 1
ATOM 1433 C CA . ASN A 1 175 ? -17.685 0.184 7.141 1.00 92.25 175 ASN A CA 1
ATOM 1434 C C . ASN A 1 175 ? -17.007 1.567 7.020 1.00 92.25 175 ASN A C 1
ATOM 1436 O O . ASN A 1 175 ? -17.669 2.610 7.033 1.00 92.25 175 ASN A O 1
ATOM 1440 N N . LEU A 1 176 ? -15.670 1.587 6.928 1.00 94.06 176 LEU A N 1
ATOM 1441 C CA . LEU A 1 176 ? -14.931 2.804 6.591 1.00 94.06 176 LEU A CA 1
ATOM 1442 C C . LEU A 1 176 ? -15.425 3.345 5.238 1.00 94.06 176 LEU A C 1
ATOM 1444 O O . LEU A 1 176 ? -15.673 2.581 4.306 1.00 94.06 176 LEU A O 1
ATOM 1448 N N . TYR A 1 177 ? -15.571 4.665 5.142 1.00 94.12 177 TYR A N 1
ATOM 1449 C CA . TYR A 1 177 ? -16.146 5.387 4.002 1.00 94.12 177 TYR A CA 1
ATOM 1450 C C . TYR A 1 177 ? -17.617 5.068 3.693 1.00 94.12 177 TYR A C 1
ATOM 1452 O O . TYR A 1 177 ? -18.106 5.447 2.633 1.00 94.12 177 TYR A O 1
ATOM 1460 N N . GLY A 1 178 ? -18.328 4.402 4.607 1.00 88.94 178 GLY A N 1
ATOM 1461 C CA . GLY A 1 178 ? -19.789 4.445 4.670 1.00 88.94 178 GLY A CA 1
ATOM 1462 C C . GLY A 1 178 ? -20.227 5.662 5.482 1.00 88.94 178 GLY A C 1
ATOM 1463 O O . GLY A 1 178 ? -20.360 6.766 4.952 1.00 88.94 178 GLY A O 1
ATOM 1464 N N . ASN A 1 179 ? -20.345 5.467 6.799 1.00 82.69 179 ASN A N 1
ATOM 1465 C CA . ASN A 1 179 ? -20.888 6.477 7.720 1.00 82.69 179 ASN A CA 1
ATOM 1466 C C . ASN A 1 179 ? -19.795 7.332 8.389 1.00 82.69 179 ASN A C 1
ATOM 1468 O O . ASN A 1 179 ? -20.089 8.389 8.936 1.00 82.69 179 ASN A O 1
ATOM 1472 N N . MET A 1 180 ? -18.540 6.872 8.349 1.00 88.62 180 MET A N 1
ATOM 1473 C CA . MET A 1 180 ? -17.353 7.549 8.886 1.00 88.62 180 MET A CA 1
ATOM 1474 C C . MET A 1 180 ? -16.234 7.484 7.852 1.00 88.62 180 MET A C 1
ATOM 1476 O O . MET A 1 180 ? -16.148 6.528 7.082 1.00 88.62 180 MET A O 1
ATOM 1480 N N . GLY A 1 181 ? -15.325 8.452 7.857 1.00 90.56 181 GLY A N 1
ATOM 1481 C CA . GLY A 1 181 ? -14.250 8.496 6.860 1.00 90.56 181 GLY A CA 1
ATOM 1482 C C . GLY A 1 181 ? -13.043 9.321 7.273 1.00 90.56 181 GLY A C 1
ATOM 1483 O O . GLY A 1 181 ? -12.251 9.717 6.421 1.00 90.56 181 GLY A O 1
ATOM 1484 N N . SER A 1 182 ? -12.906 9.623 8.563 1.00 92.31 182 SER A N 1
ATOM 1485 C CA . SER A 1 182 ? -11.792 10.388 9.108 1.00 92.31 182 SER A CA 1
ATOM 1486 C C . SER A 1 182 ? -11.052 9.607 10.198 1.00 92.31 182 SER A C 1
ATOM 1488 O O . SER A 1 182 ? -11.378 8.460 10.503 1.00 92.31 182 SER A O 1
ATOM 1490 N N . GLY A 1 183 ? -9.998 10.217 10.741 1.00 95.31 183 GLY A N 1
ATOM 1491 C CA . GLY A 1 183 ? -9.092 9.578 11.688 1.00 95.31 183 GLY A CA 1
ATOM 1492 C C . GLY A 1 183 ? -7.787 9.122 11.039 1.00 95.31 183 GLY A C 1
ATOM 1493 O O . GLY 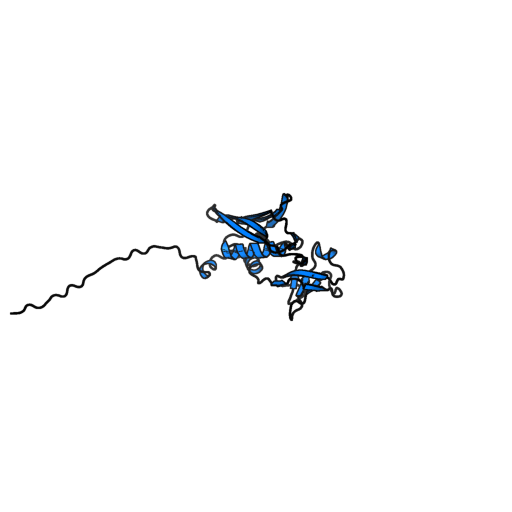A 1 183 ? -7.343 9.709 10.045 1.00 95.31 183 GLY A O 1
ATOM 1494 N N . THR A 1 184 ? -7.131 8.132 11.637 1.00 97.56 184 THR A N 1
ATOM 1495 C CA . THR A 1 184 ? -5.751 7.771 11.305 1.00 97.56 184 THR A CA 1
ATOM 1496 C C . THR A 1 184 ? -5.480 6.276 11.388 1.00 97.56 184 THR A C 1
ATOM 1498 O O . THR A 1 184 ? -6.037 5.572 12.223 1.00 97.56 184 THR A O 1
ATOM 1501 N N . ILE A 1 185 ? -4.551 5.814 10.558 1.00 97.69 185 ILE A N 1
ATOM 1502 C CA . ILE A 1 185 ? -3.794 4.577 10.763 1.00 97.69 185 ILE A CA 1
ATOM 1503 C C . ILE A 1 185 ? -2.380 4.997 11.160 1.00 97.69 185 ILE A C 1
ATOM 1505 O O . ILE A 1 185 ? -1.774 5.828 10.486 1.00 97.69 185 ILE A O 1
ATOM 1509 N N . VAL A 1 186 ? -1.844 4.445 12.239 1.00 97.19 186 VAL A N 1
ATOM 1510 C CA . VAL A 1 186 ? -0.492 4.708 12.729 1.00 97.19 186 VAL A CA 1
ATOM 1511 C C . VAL A 1 186 ? 0.272 3.393 12.758 1.00 97.19 186 VAL A C 1
ATOM 1513 O O . VAL A 1 186 ? -0.030 2.506 13.550 1.00 97.19 186 VAL A O 1
ATOM 1516 N N . ILE A 1 187 ? 1.280 3.281 11.898 1.00 95.81 187 ILE A N 1
ATOM 1517 C CA . ILE A 1 187 ? 2.246 2.183 11.909 1.00 95.81 187 ILE A CA 1
ATOM 1518 C C . ILE A 1 187 ? 3.361 2.579 12.873 1.00 95.81 187 ILE A C 1
ATOM 1520 O O . ILE A 1 187 ? 4.108 3.524 12.591 1.00 95.81 187 ILE A O 1
ATOM 1524 N N . LYS A 1 188 ? 3.464 1.894 14.011 1.00 95.50 188 LYS A N 1
ATOM 1525 C CA . LYS A 1 188 ? 4.535 2.104 14.987 1.00 95.50 188 LYS A CA 1
ATOM 1526 C C . LYS A 1 188 ? 5.685 1.155 14.691 1.00 95.50 188 LYS A C 1
ATOM 1528 O O . LYS A 1 188 ? 5.483 -0.022 14.402 1.00 95.50 188 LYS A O 1
ATOM 1533 N N . MET A 1 189 ? 6.898 1.686 14.729 1.00 93.69 189 MET A N 1
ATOM 1534 C CA . MET A 1 189 ? 8.119 0.941 14.464 1.00 93.69 189 MET A CA 1
ATOM 1535 C C . MET A 1 189 ? 8.818 0.605 15.784 1.00 93.69 189 MET A C 1
ATOM 1537 O O . MET A 1 189 ? 8.815 1.414 16.709 1.00 93.69 189 MET A O 1
ATOM 1541 N N . LYS A 1 190 ? 9.518 -0.531 15.842 1.00 91.44 190 LYS A N 1
ATOM 1542 C CA . LYS A 1 190 ? 10.279 -0.988 17.021 1.00 91.44 190 LYS A CA 1
ATOM 1543 C C . LYS A 1 190 ? 11.362 -0.006 17.475 1.00 91.44 190 LYS A C 1
ATOM 1545 O O . LYS A 1 190 ? 11.753 -0.005 18.632 1.00 91.44 190 LYS A O 1
ATOM 1550 N N . ASN A 1 191 ? 11.849 0.840 16.568 1.00 90.69 191 ASN A N 1
ATOM 1551 C CA . ASN A 1 191 ? 12.822 1.891 16.872 1.00 90.69 191 ASN A CA 1
ATOM 1552 C C . ASN A 1 191 ? 12.179 3.208 17.358 1.00 90.69 191 ASN A C 1
ATOM 1554 O O . ASN A 1 191 ? 12.848 4.238 17.372 1.00 90.69 191 ASN A O 1
ATOM 1558 N N . GLY A 1 192 ? 10.880 3.212 17.671 1.00 91.50 192 GLY A N 1
ATOM 1559 C CA . GLY A 1 192 ? 10.122 4.397 18.084 1.00 91.50 192 GLY A CA 1
ATOM 1560 C C . GLY A 1 192 ? 9.653 5.297 16.932 1.00 91.50 192 GLY A C 1
ATOM 1561 O O . GLY A 1 192 ? 8.880 6.230 17.153 1.00 91.50 192 GLY A O 1
ATOM 1562 N N . GLY A 1 193 ? 10.075 5.028 15.691 1.00 91.25 193 GLY A N 1
ATOM 1563 C CA . GLY A 1 193 ? 9.574 5.727 14.508 1.00 91.25 193 GLY A CA 1
ATOM 1564 C C . GLY A 1 193 ? 8.088 5.452 14.256 1.00 91.25 193 GLY A C 1
ATOM 1565 O O . GLY A 1 193 ? 7.545 4.437 14.688 1.00 91.25 193 GLY A O 1
ATOM 1566 N N . LYS A 1 194 ? 7.413 6.342 13.518 1.00 93.44 194 LYS A N 1
ATOM 1567 C CA . LYS A 1 194 ? 6.004 6.147 13.143 1.00 93.44 194 LYS A CA 1
ATOM 1568 C C . LYS A 1 194 ? 5.671 6.639 11.740 1.00 93.44 194 LYS A C 1
ATOM 1570 O O . LYS A 1 194 ? 6.239 7.621 11.252 1.00 93.44 194 LYS A O 1
ATOM 1575 N N . TYR A 1 195 ? 4.695 5.983 11.123 1.00 92.81 195 TYR A N 1
ATOM 1576 C CA . TYR A 1 195 ? 4.065 6.401 9.874 1.00 92.81 195 TYR A CA 1
ATOM 1577 C C . TYR A 1 195 ? 2.571 6.596 10.105 1.00 92.81 195 TYR A C 1
ATOM 1579 O O . TYR A 1 195 ? 1.908 5.685 10.585 1.00 92.81 195 TYR A O 1
ATOM 1587 N N . THR A 1 196 ? 2.046 7.769 9.756 1.00 94.69 196 THR A N 1
ATOM 1588 C CA . THR A 1 196 ? 0.624 8.089 9.921 1.00 94.69 196 THR A CA 1
ATOM 1589 C C . THR A 1 196 ? -0.039 8.221 8.558 1.00 94.69 196 THR A C 1
ATOM 1591 O O . THR A 1 196 ? 0.438 8.983 7.715 1.00 94.69 196 THR A O 1
ATOM 1594 N N . PHE A 1 197 ? -1.149 7.516 8.360 1.00 95.06 197 PHE A N 1
ATOM 1595 C CA . PHE A 1 197 ? -2.051 7.685 7.229 1.00 95.06 197 PHE A CA 1
ATOM 1596 C C . PHE A 1 197 ? -3.314 8.375 7.717 1.00 95.06 197 PHE A C 1
ATOM 1598 O O . PHE A 1 197 ? -3.995 7.882 8.612 1.00 95.06 197 PHE A O 1
ATOM 1605 N N . GLU A 1 198 ? -3.624 9.527 7.140 1.00 95.56 198 GLU A N 1
ATOM 1606 C CA . GLU A 1 198 ? -4.855 10.247 7.440 1.00 95.56 198 GLU A CA 1
ATOM 1607 C C . GLU A 1 198 ? -5.982 9.689 6.570 1.00 95.56 198 GLU A C 1
ATOM 1609 O O . GLU A 1 198 ? -5.882 9.683 5.343 1.00 95.56 198 GLU A O 1
ATOM 1614 N N . LEU A 1 199 ? -7.058 9.213 7.197 1.00 96.12 199 LEU A N 1
ATOM 1615 C CA . LEU A 1 199 ? -8.127 8.498 6.495 1.00 96.12 199 LEU A CA 1
ATOM 1616 C C . LEU A 1 199 ? -8.979 9.418 5.614 1.00 96.12 199 LEU A C 1
ATOM 1618 O O . LEU A 1 199 ? -9.540 8.953 4.629 1.00 96.12 199 LEU A O 1
ATOM 1622 N N . HIS A 1 200 ? -9.017 10.721 5.894 1.00 94.25 200 HIS A N 1
ATOM 1623 C CA . HIS A 1 200 ? -9.827 11.684 5.139 1.00 94.25 200 HIS A CA 1
ATOM 1624 C C . HIS A 1 200 ? -9.243 12.065 3.764 1.00 94.25 200 HIS A C 1
ATOM 1626 O O . HIS A 1 200 ? -9.831 12.882 3.060 1.00 94.25 200 HIS A O 1
ATOM 1632 N N . LYS A 1 201 ? -8.080 11.520 3.381 1.00 93.19 201 LYS A N 1
ATOM 1633 C CA . LYS A 1 201 ? -7.431 11.759 2.082 1.00 93.19 201 LYS A CA 1
ATOM 1634 C C . LYS A 1 201 ? -6.631 10.540 1.624 1.00 93.19 201 LYS A C 1
ATOM 1636 O O . LYS A 1 201 ? -6.277 9.686 2.437 1.00 93.19 201 LYS A O 1
ATOM 1641 N N . LYS A 1 202 ? -6.336 10.441 0.324 1.00 92.38 202 LYS A N 1
ATOM 1642 C CA . LYS A 1 202 ? -5.471 9.376 -0.214 1.00 92.38 202 LYS A CA 1
ATOM 1643 C C . LYS A 1 202 ? -4.048 9.495 0.337 1.00 92.38 202 LYS A C 1
ATOM 1645 O O . LYS A 1 202 ? -3.600 10.586 0.696 1.00 92.38 202 LYS A O 1
ATOM 1650 N N . LEU A 1 203 ? -3.337 8.371 0.393 1.00 89.94 203 LEU A N 1
ATOM 1651 C CA . LEU A 1 203 ? -1.917 8.358 0.734 1.00 89.94 203 LEU A CA 1
ATOM 1652 C C . LEU A 1 203 ? -1.117 9.249 -0.226 1.00 89.94 203 LEU A C 1
ATOM 1654 O O . LEU A 1 203 ? -1.289 9.190 -1.440 1.00 89.94 203 LEU A O 1
ATOM 1658 N N . GLN A 1 204 ? -0.209 10.049 0.330 1.00 81.06 204 GLN A N 1
ATOM 1659 C CA . GLN A 1 204 ? 0.752 10.816 -0.456 1.00 81.06 204 GLN A CA 1
ATOM 1660 C C . GLN A 1 204 ? 1.847 9.896 -1.012 1.00 81.06 204 GLN A C 1
ATOM 1662 O O . GLN A 1 204 ? 2.340 9.003 -0.327 1.00 81.06 204 GLN A O 1
ATOM 1667 N N . GLU A 1 205 ? 2.281 10.159 -2.238 1.00 65.88 205 GLU A N 1
ATOM 1668 C CA . GLU A 1 205 ? 2.952 9.192 -3.118 1.00 65.88 205 GLU A CA 1
ATOM 1669 C C . GLU A 1 205 ? 4.355 8.678 -2.691 1.00 65.88 205 GLU A C 1
ATOM 1671 O O . GLU A 1 205 ? 4.940 7.873 -3.405 1.00 65.88 205 GLU A O 1
ATOM 1676 N N . HIS A 1 206 ? 4.948 9.089 -1.560 1.00 55.91 206 HIS A N 1
ATOM 1677 C CA . HIS A 1 206 ? 6.420 9.111 -1.431 1.00 55.91 206 HIS A CA 1
ATOM 1678 C C . HIS A 1 206 ? 7.083 8.333 -0.269 1.00 55.91 206 HIS A C 1
ATOM 1680 O O . HIS A 1 206 ? 8.074 8.825 0.285 1.00 55.91 206 HIS A O 1
ATOM 1686 N N . ARG A 1 207 ? 6.623 7.141 0.157 1.00 58.53 207 ARG A N 1
ATOM 1687 C CA . ARG A 1 207 ? 7.225 6.471 1.342 1.00 58.53 207 ARG A CA 1
ATOM 1688 C C . ARG A 1 207 ? 7.181 4.922 1.341 1.00 58.53 207 ARG A C 1
ATOM 1690 O O . ARG A 1 207 ? 6.232 4.317 0.852 1.00 58.53 207 ARG A O 1
ATOM 1697 N N . MET A 1 208 ? 8.184 4.284 1.961 1.00 57.84 208 MET A N 1
ATOM 1698 C CA . MET A 1 208 ? 8.291 2.823 2.194 1.00 57.84 208 MET A CA 1
ATOM 1699 C C . MET A 1 208 ? 8.372 2.499 3.702 1.00 57.84 208 MET A C 1
ATOM 1701 O O . MET A 1 208 ? 8.834 3.348 4.467 1.00 57.84 208 MET A O 1
ATOM 1705 N N . ALA A 1 209 ? 7.977 1.285 4.106 1.00 56.38 209 ALA A N 1
ATOM 1706 C CA . ALA A 1 209 ? 8.224 0.675 5.422 1.00 56.38 209 ALA A CA 1
ATOM 1707 C C . ALA A 1 209 ? 9.009 -0.653 5.286 1.00 56.38 209 ALA A C 1
ATOM 1709 O O . ALA A 1 209 ? 9.298 -1.128 4.193 1.00 56.38 209 ALA A O 1
ATOM 1710 N N . GLY A 1 210 ? 9.406 -1.254 6.407 1.00 59.47 210 GLY A N 1
ATOM 1711 C CA . GLY A 1 210 ? 10.097 -2.551 6.446 1.00 59.47 210 GLY A CA 1
ATOM 1712 C C . GLY A 1 210 ? 9.667 -3.370 7.662 1.00 59.47 210 GLY A C 1
ATOM 1713 O O . GLY A 1 210 ? 8.795 -2.930 8.403 1.00 59.47 210 GLY A O 1
ATOM 1714 N N . THR A 1 211 ? 10.295 -4.522 7.906 1.00 61.56 211 THR A N 1
ATOM 1715 C CA . THR A 1 211 ? 9.961 -5.487 8.986 1.00 61.56 211 THR A CA 1
ATOM 1716 C C . THR A 1 211 ? 10.026 -4.981 10.420 1.00 61.56 211 THR A C 1
ATOM 1718 O O . THR A 1 211 ? 9.585 -5.673 11.334 1.00 61.56 211 THR A O 1
ATOM 1721 N N . ASN A 1 212 ? 10.528 -3.774 10.655 1.00 82.25 212 ASN A N 1
ATOM 1722 C CA . ASN A 1 212 ? 10.636 -3.201 11.994 1.00 82.25 212 ASN A CA 1
ATOM 1723 C C . ASN A 1 212 ? 9.303 -2.650 12.525 1.00 82.25 212 ASN A C 1
ATOM 1725 O O . ASN A 1 212 ? 9.327 -1.740 13.347 1.00 82.25 212 ASN A O 1
ATOM 1729 N N . ILE A 1 213 ? 8.160 -3.157 12.058 1.00 90.38 213 ILE A N 1
ATOM 1730 C CA . ILE A 1 213 ? 6.839 -2.784 12.573 1.00 90.38 213 ILE A CA 1
ATOM 1731 C C . ILE A 1 213 ? 6.639 -3.480 13.920 1.00 90.38 213 ILE A C 1
ATOM 1733 O O . ILE A 1 213 ? 6.876 -4.685 14.053 1.00 90.38 213 ILE A O 1
ATOM 1737 N N . ASP A 1 214 ? 6.236 -2.694 14.908 1.00 93.50 214 ASP A N 1
ATOM 1738 C CA . ASP A 1 214 ? 5.909 -3.149 16.253 1.00 93.50 214 ASP A CA 1
ATOM 1739 C C . ASP A 1 214 ? 4.413 -3.468 16.343 1.00 93.50 214 ASP A C 1
ATOM 1741 O O . ASP A 1 214 ? 4.020 -4.628 16.455 1.00 93.50 214 ASP A O 1
ATOM 1745 N N . ASN A 1 215 ? 3.574 -2.449 16.152 1.00 95.31 215 ASN A N 1
ATOM 1746 C CA . ASN A 1 215 ? 2.123 -2.573 16.140 1.00 95.31 215 ASN A CA 1
ATOM 1747 C C . ASN A 1 215 ? 1.465 -1.536 15.215 1.00 95.31 215 ASN A C 1
ATOM 1749 O O . ASN A 1 215 ? 2.093 -0.579 14.745 1.00 95.31 215 ASN A O 1
ATOM 1753 N N . ILE A 1 216 ? 0.180 -1.742 14.940 1.00 97.50 216 ILE A N 1
ATOM 1754 C CA . ILE A 1 216 ? -0.649 -0.869 14.113 1.00 97.50 216 ILE A CA 1
ATOM 1755 C C . ILE A 1 216 ? -1.836 -0.388 14.944 1.00 97.50 216 ILE A C 1
ATOM 1757 O O . ILE A 1 216 ? -2.594 -1.182 15.498 1.00 97.50 216 ILE A O 1
ATOM 1761 N N . GLU A 1 217 ? -2.024 0.927 14.993 1.00 97.81 217 GLU A N 1
ATOM 1762 C CA . GLU A 1 217 ? -3.148 1.560 15.680 1.00 97.81 217 GLU A CA 1
ATOM 1763 C C . GLU A 1 217 ? -4.028 2.304 14.689 1.00 97.81 217 GLU A C 1
ATOM 1765 O O . GLU A 1 217 ? -3.560 3.155 13.935 1.00 97.81 217 GLU A O 1
ATOM 1770 N N . VAL A 1 218 ? -5.322 2.016 14.713 1.00 98.12 218 VAL A N 1
ATOM 1771 C CA . VAL A 1 218 ? -6.317 2.656 13.860 1.00 98.12 218 VAL A CA 1
ATOM 1772 C C . VAL A 1 218 ? -7.317 3.394 14.731 1.00 98.12 218 VAL A C 1
ATOM 1774 O O . VAL A 1 218 ? -7.843 2.848 15.697 1.00 98.12 218 VAL A O 1
ATOM 1777 N N . ASN A 1 219 ? -7.604 4.637 14.368 1.00 97.19 219 ASN A N 1
ATOM 1778 C CA . ASN A 1 219 ? -8.670 5.435 14.950 1.00 97.19 219 ASN A CA 1
ATOM 1779 C C . ASN A 1 219 ? -9.606 5.879 13.828 1.00 97.19 219 ASN A C 1
ATOM 1781 O O . ASN A 1 219 ? -9.171 6.614 12.945 1.00 97.19 219 ASN A O 1
ATOM 1785 N N . ILE A 1 220 ? -10.871 5.460 13.870 1.00 94.88 220 ILE A N 1
ATOM 1786 C CA . ILE A 1 220 ? -11.914 5.860 12.915 1.00 94.88 220 ILE A CA 1
ATOM 1787 C C . ILE A 1 220 ? -12.873 6.828 13.604 1.00 94.88 220 ILE A C 1
ATOM 1789 O O . ILE A 1 220 ? -13.329 6.563 14.722 1.00 94.88 220 ILE A O 1
ATOM 1793 N N . LYS A 1 221 ? -13.150 7.946 12.931 1.00 89.19 221 LYS A N 1
ATOM 1794 C CA . LYS A 1 221 ? -14.060 9.004 13.377 1.00 89.19 221 LYS A CA 1
ATOM 1795 C C . LYS A 1 221 ? -14.914 9.518 12.222 1.00 89.19 221 LYS A C 1
ATOM 1797 O O . LYS A 1 221 ? -14.427 9.515 11.058 1.00 89.19 221 LYS A O 1
#

InterPro domains:
  IPR006123 Staphylococcal/Streptococcal toxin, beta-grasp domain [PF02876] (131-219)
  IPR006126 Staphylococcal enterotoxin/Streptococcal pyrogenic exotoxin, conserved site [PS00278] (154-177)
  IPR008375 Staphylococcus aureus exotoxin [PR01800] (3-17)
  IPR008375 Staphylococcus aureus exotoxin [PR01800] (113-124)
  IPR008375 Staphylococcus aureus exotoxin [PR01800] (153-169)
  IPR008375 Staphylococcus aureus exotoxin [PR01800] (192-207)
  IPR008992 Enterotoxin [SSF50203] (30-124)
  IPR013307 Superantigen, staphylococcal/streptococcal toxin, bacterial [PR01898] (82-108)
  IPR013307 Superantigen, staphylococcal/streptococcal toxin, bacterial [PR01898] (111-124)
  IPR013307 Superantigen, staphylococcal/streptococcal toxin, bacterial [PR01898] (154-167)
  IPR013307 Superantigen, staphylococcal/streptococcal toxin, bacterial [PR01898] (167-181)
  IPR015282 Staphylococcal superantigen-like OB-fold domain [PF09199] (39-122)
  IPR016091 Superantigen toxin, C-terminal [SSF54334] (129-220)

Secondary structure (DSSP, 8-state):
-PPPPP-PPPP----------PPPPGGGGGS---GGGHHHHHHHTS-EEEEEEEEEEE---SSSS-EEEE-SSSS-EEEE--TTHHHH--S--EEEEEEEEE----TT--TTEEE--EEEPPSS---EEEEEEEEEE-TT--EEEEEEEEEE--SEEEHHHHHHHHHHHHHHHH-BTTTB--EEEEEEETTS-EEEEETTSPPPS--EEES-EEEEEEEE-

Radius of gyration: 25.7 Å; chains: 1; bounding box: 96×63×44 Å